Protein AF-A0A7W1H7Q1-F1 (afdb_monomer)

Solvent-accessible surface area (backbone atoms only — not comparable to full-atom values): 12003 Å² total; per-residue (Å²): 144,84,84,88,85,84,91,82,81,84,76,78,80,78,79,77,77,79,72,82,62,60,37,52,27,37,48,16,38,41,38,41,35,64,55,93,67,89,76,87,84,78,89,87,86,93,82,77,81,82,68,77,69,65,76,43,36,41,37,26,25,37,78,86,55,87,69,60,90,88,41,47,77,39,40,33,48,33,44,36,82,90,76,33,36,28,20,20,34,45,93,27,65,89,44,101,66,55,45,59,30,71,34,40,70,29,33,37,69,70,80,54,83,96,54,59,72,72,75,33,21,24,28,42,34,33,35,41,85,87,49,97,44,51,43,66,49,32,21,37,41,34,60,42,78,60,45,48,30,44,36,33,43,30,35,52,47,70,84,86,42,47,27,22,30,29,33,25,43,67,86,43,79,70,38,79,54,46,57,28,42,99,92,44,33,64,50,73,44,74,48,78,43,67,31,85,83,38,44,48,40,38,38,40,84,89,40,83

Foldseek 3Di:
DDDDDDDDDDDDPPPPPPPPQFAWAWWAKKWKAADPDDDPDDDDDDDDDPPPDDTAIAGEADPPDDDPPRHDYDQQWWDDVVVQKHKFQPVQPPPPDGHTDRQNVQKFACPDPPDDSSQRIIGTQAGPPPDPTDRRRMKMKGQADWHKIWMKIKTFDDPPQSFFYWKDKQNHTFGGGDGADPVRRMDMGIDMDTDDSRMIMMGRPPTD

Nearest PDB structures (foldseek):
  7u0w-assembly2_B  TM=4.704E-01  e=7.016E-01  Myxoma virus (strain 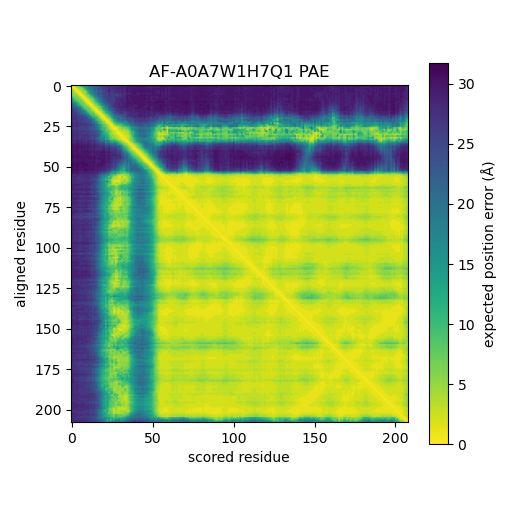Lausanne)
  6rpb-assembly4_P  TM=3.743E-01  e=1.032E+00  Homo sapiens
  6qe7-assembly1_A  TM=3.372E-01  e=2.786E+00  Acetivibrio thermocellus
  7bg1-assembly1_L  TM=1.979E-01  e=8.872E+00  Mus musculus

Mean predicted aligned error: 10.5 Å

Secondary structure (DSSP, 8-state):
------------------------EEEEEEEEEE--PPP--------------PPEEEEE--TTSPPPTTPEEE-SPBP-TTTSEEEEEGGGTTSSSPPB---GGGEEE---TTS-HHHHEEEEEE--TTSSS--S-EEEEEE--SEEEEEEEEEE-STT----EEEEETTEEEEEEE--BTTB-EEEEEEEEEE-SSEEEEE-TT--

Structure (mmCIF, N/CA/C/O backbone):
data_AF-A0A7W1H7Q1-F1
#
_entry.id   AF-A0A7W1H7Q1-F1
#
loop_
_atom_site.group_PDB
_atom_site.id
_atom_site.type_symbol
_atom_site.label_atom_id
_atom_site.label_alt_id
_atom_site.label_comp_id
_atom_site.label_asym_id
_atom_site.label_entity_id
_atom_site.label_seq_id
_atom_site.pdbx_PDB_ins_code
_atom_site.Cartn_x
_atom_site.Cartn_y
_atom_site.Cartn_z
_atom_site.occupancy
_atom_site.B_iso_or_equiv
_atom_site.auth_seq_id
_atom_site.auth_comp_id
_atom_site.auth_asym_id
_atom_site.auth_atom_id
_atom_site.pdbx_PDB_model_num
ATOM 1 N N . MET A 1 1 ? 65.229 30.524 15.675 1.00 44.38 1 MET A N 1
ATOM 2 C CA . MET A 1 1 ? 65.310 29.083 15.360 1.00 44.38 1 MET A CA 1
ATOM 3 C C . MET A 1 1 ? 64.117 28.396 16.017 1.00 44.38 1 MET A C 1
ATOM 5 O O . MET A 1 1 ? 64.209 28.110 17.194 1.00 44.38 1 MET A O 1
ATOM 9 N N . SER A 1 2 ? 62.977 28.258 15.321 1.00 35.25 2 SER A N 1
ATOM 10 C CA . SER A 1 2 ? 61.952 27.222 15.580 1.00 35.25 2 SER A CA 1
ATOM 11 C C . SER A 1 2 ? 60.794 27.321 14.567 1.00 35.25 2 SER A C 1
ATOM 13 O O . SER A 1 2 ? 60.076 28.313 14.525 1.00 35.25 2 SER A O 1
ATOM 15 N N . LEU A 1 3 ? 60.738 26.294 13.715 1.00 32.38 3 LEU A N 1
ATOM 16 C CA . LEU A 1 3 ? 59.613 25.581 13.089 1.00 32.38 3 LEU A CA 1
ATOM 17 C C . LEU A 1 3 ? 58.392 26.324 12.497 1.00 32.38 3 LEU A C 1
ATOM 19 O O . LEU A 1 3 ? 57.515 26.838 13.183 1.00 32.38 3 LEU A O 1
ATOM 23 N N . LYS A 1 4 ? 58.299 26.192 11.164 1.00 33.62 4 LYS A N 1
ATOM 24 C CA . LYS A 1 4 ? 57.078 26.186 10.340 1.00 33.62 4 LYS A CA 1
ATOM 25 C C . LYS A 1 4 ? 56.226 24.947 10.668 1.00 33.62 4 LYS A C 1
ATOM 27 O O . LYS A 1 4 ? 56.812 23.897 10.917 1.00 33.62 4 LYS A O 1
ATOM 32 N N . ASN A 1 5 ? 54.893 25.028 10.535 1.00 32.38 5 ASN A N 1
ATOM 33 C CA . ASN A 1 5 ? 54.149 24.252 9.522 1.00 32.38 5 ASN A CA 1
ATOM 34 C C . ASN A 1 5 ? 52.621 24.516 9.497 1.00 32.38 5 ASN A C 1
ATOM 36 O O . ASN A 1 5 ? 51.907 24.261 10.456 1.00 32.38 5 ASN A O 1
ATOM 40 N N . TYR A 1 6 ? 52.194 25.021 8.331 1.00 31.77 6 TYR A N 1
ATOM 41 C CA . TYR A 1 6 ? 50.986 24.781 7.523 1.00 31.77 6 TYR A CA 1
ATOM 42 C C . TYR A 1 6 ? 49.594 24.593 8.156 1.00 31.77 6 TYR A C 1
ATOM 44 O O . TYR A 1 6 ? 49.177 23.491 8.499 1.00 31.77 6 TYR A O 1
ATOM 52 N N . PHE A 1 7 ? 48.800 25.665 8.057 1.00 34.88 7 PHE A N 1
ATOM 53 C CA . PHE A 1 7 ? 47.368 25.595 7.762 1.00 34.88 7 PHE A CA 1
ATOM 54 C C . PHE A 1 7 ? 47.166 25.403 6.252 1.00 34.88 7 PHE A C 1
ATOM 56 O O . PHE A 1 7 ? 47.644 26.228 5.477 1.00 34.88 7 PHE A O 1
ATOM 63 N N . ALA A 1 8 ? 46.439 24.360 5.849 1.00 33.97 8 ALA A N 1
ATOM 64 C CA . ALA A 1 8 ? 45.549 24.348 4.681 1.00 33.97 8 ALA A CA 1
ATOM 65 C C . ALA A 1 8 ? 44.852 22.981 4.588 1.00 33.97 8 ALA A C 1
ATOM 67 O O . ALA A 1 8 ? 45.474 21.971 4.270 1.00 33.97 8 ALA A O 1
ATOM 68 N N . THR A 1 9 ? 43.542 22.935 4.815 1.00 28.97 9 THR A N 1
ATOM 69 C CA . THR A 1 9 ? 42.712 21.835 4.312 1.00 28.97 9 THR A CA 1
ATOM 70 C C . THR A 1 9 ? 41.577 22.448 3.518 1.00 28.97 9 THR A C 1
ATOM 72 O O . THR A 1 9 ? 40.547 22.850 4.054 1.00 28.97 9 THR A O 1
ATOM 75 N N . THR A 1 10 ? 41.807 22.558 2.215 1.00 31.53 10 THR A N 1
ATOM 76 C CA . THR A 1 10 ? 40.810 22.897 1.207 1.00 31.53 10 THR A CA 1
ATOM 77 C C . THR A 1 10 ? 39.757 21.789 1.198 1.00 31.53 10 THR A C 1
ATOM 79 O O . THR A 1 10 ? 40.002 20.702 0.676 1.00 31.53 10 THR A O 1
ATOM 82 N N . ARG A 1 11 ? 38.579 22.016 1.791 1.00 35.56 11 ARG A N 1
ATOM 83 C CA . ARG A 1 11 ? 37.427 21.147 1.525 1.00 35.56 11 ARG A CA 1
ATOM 84 C C . ARG A 1 11 ? 36.858 21.537 0.167 1.00 35.56 11 ARG A C 1
ATOM 86 O O . ARG A 1 11 ? 36.223 22.575 0.018 1.00 35.56 11 ARG A O 1
ATOM 93 N N . SER A 1 12 ? 37.161 20.698 -0.820 1.00 33.75 12 SER A N 1
ATOM 94 C CA . SER A 1 12 ? 36.522 20.681 -2.131 1.00 33.75 12 SER A CA 1
ATOM 95 C C . SER A 1 12 ? 35.001 20.676 -1.951 1.00 33.75 12 SER A C 1
ATOM 97 O O . SER A 1 12 ? 34.446 19.753 -1.354 1.00 33.75 12 SER A O 1
ATOM 99 N N . SER A 1 13 ? 34.336 21.730 -2.424 1.00 40.81 13 SER A N 1
ATOM 100 C CA . SER A 1 13 ? 32.882 21.752 -2.562 1.00 40.81 13 SER A CA 1
ATOM 101 C C . SER A 1 13 ? 32.524 20.852 -3.740 1.00 40.81 13 SER A C 1
ATOM 103 O O . SER A 1 13 ? 32.565 21.265 -4.900 1.00 40.81 13 SER A O 1
ATOM 105 N N . ALA A 1 14 ? 32.224 19.588 -3.446 1.00 33.78 14 ALA A N 1
ATOM 106 C CA . ALA A 1 14 ? 31.557 18.721 -4.398 1.00 33.78 14 ALA A CA 1
ATOM 107 C C . ALA A 1 14 ? 30.118 19.230 -4.551 1.00 33.78 14 ALA A C 1
ATOM 109 O O . ALA A 1 14 ? 29.241 18.955 -3.733 1.00 33.78 14 ALA A O 1
ATOM 110 N N . ARG A 1 15 ? 29.894 20.020 -5.602 1.00 34.41 15 ARG A N 1
ATOM 111 C CA . ARG A 1 15 ? 28.567 20.369 -6.103 1.00 34.41 15 ARG A CA 1
ATOM 112 C C . ARG A 1 15 ? 27.886 19.071 -6.542 1.00 34.41 15 ARG A C 1
ATOM 114 O O . ARG A 1 15 ? 28.121 18.602 -7.651 1.00 34.41 15 ARG A O 1
ATOM 121 N N . LEU A 1 16 ? 27.083 18.476 -5.661 1.00 35.16 16 LEU A N 1
ATOM 122 C CA . LEU A 1 16 ? 26.168 17.399 -6.026 1.00 35.16 16 LEU A CA 1
ATOM 123 C C . LEU A 1 16 ? 25.186 17.975 -7.048 1.00 35.16 16 LEU A C 1
ATOM 125 O O . LEU A 1 16 ? 24.336 18.804 -6.725 1.00 35.16 16 LEU A O 1
ATOM 129 N N . THR A 1 17 ? 25.356 17.593 -8.309 1.00 33.88 17 THR A N 1
ATOM 130 C CA . THR A 1 17 ? 24.343 17.778 -9.341 1.00 33.88 17 THR A CA 1
ATOM 131 C C . THR A 1 17 ? 23.106 17.025 -8.881 1.00 33.88 17 THR A C 1
ATOM 133 O O . THR A 1 17 ? 23.130 15.798 -8.804 1.00 33.88 17 THR A O 1
ATOM 136 N N . SER A 1 18 ? 22.054 17.754 -8.520 1.00 42.56 18 SER A N 1
ATOM 137 C CA . SER A 1 18 ? 20.752 17.185 -8.203 1.00 42.56 18 SER A CA 1
ATOM 138 C C . SER A 1 18 ? 20.209 16.494 -9.454 1.00 42.56 18 SER A C 1
ATOM 140 O O . SER A 1 18 ? 19.594 17.135 -10.307 1.00 42.56 18 SER A O 1
ATOM 142 N N . GLY A 1 19 ? 20.472 15.195 -9.594 1.00 34.50 19 GLY A N 1
ATOM 143 C CA . GLY A 1 19 ? 19.589 14.342 -10.373 1.00 34.50 19 GLY A CA 1
ATOM 144 C C . GLY A 1 19 ? 18.216 14.464 -9.728 1.00 34.50 19 GLY A C 1
ATOM 145 O O . GLY A 1 19 ? 18.072 14.228 -8.531 1.00 34.50 19 GLY A O 1
ATOM 146 N N . SER A 1 20 ? 17.241 14.962 -10.475 1.00 39.75 20 SER A N 1
ATOM 147 C CA . SER A 1 20 ? 15.856 15.027 -10.031 1.00 39.75 20 SER A CA 1
ATOM 148 C C . SER A 1 20 ? 15.351 13.597 -9.848 1.00 39.75 20 SER A C 1
ATOM 150 O O . SER A 1 20 ? 15.046 12.928 -10.831 1.00 39.75 20 SER A O 1
ATOM 152 N N . PHE A 1 21 ? 15.323 13.118 -8.607 1.00 42.28 21 PHE A N 1
ATOM 153 C CA . PHE A 1 21 ? 14.589 11.913 -8.239 1.00 42.28 21 PHE A CA 1
ATOM 154 C C . PHE A 1 21 ? 13.099 12.198 -8.475 1.00 42.28 21 PHE A C 1
ATOM 156 O O . PHE A 1 21 ? 12.558 13.155 -7.914 1.00 42.28 21 PHE A O 1
ATOM 163 N N . GLU A 1 22 ? 12.450 11.448 -9.369 1.00 48.44 22 GLU A N 1
ATOM 164 C CA . GLU A 1 22 ? 10.998 11.521 -9.520 1.00 48.44 22 GLU A CA 1
ATOM 165 C C . GLU A 1 22 ? 10.350 10.652 -8.434 1.00 48.44 22 GLU A C 1
ATOM 167 O O . GLU A 1 22 ? 10.404 9.428 -8.470 1.00 48.44 22 GLU A O 1
ATOM 172 N N . LEU A 1 23 ? 9.739 11.332 -7.467 1.00 53.19 23 LEU A N 1
ATOM 173 C CA . LEU A 1 23 ? 9.143 10.822 -6.226 1.00 53.19 23 LEU A CA 1
ATOM 174 C C . LEU A 1 23 ? 8.060 9.762 -6.494 1.00 53.19 23 LEU A C 1
ATOM 176 O O . LEU A 1 23 ? 6.936 10.121 -6.843 1.00 53.19 23 LEU A O 1
ATOM 180 N N . ARG A 1 24 ? 8.342 8.459 -6.407 1.00 58.06 24 ARG A N 1
ATOM 181 C CA . ARG A 1 24 ? 7.350 7.420 -6.757 1.00 58.06 24 ARG A CA 1
ATOM 182 C C . ARG A 1 24 ? 7.405 6.230 -5.804 1.00 58.06 24 ARG A C 1
ATOM 184 O O . ARG A 1 24 ? 7.810 5.130 -6.169 1.00 58.06 24 ARG A O 1
ATOM 191 N N . GLU A 1 25 ? 6.871 6.404 -4.603 1.00 69.88 25 GLU A N 1
ATOM 192 C CA . GLU A 1 25 ? 6.851 5.341 -3.596 1.00 69.88 25 GLU A CA 1
ATOM 193 C C . GLU A 1 25 ? 5.725 4.355 -3.785 1.00 69.88 25 GLU A C 1
ATOM 195 O O . GLU A 1 25 ? 4.631 4.780 -4.127 1.00 69.88 25 GLU A O 1
ATOM 200 N N . GLY A 1 26 ? 5.955 3.056 -3.564 1.00 61.44 26 GLY A N 1
ATOM 201 C CA . GLY A 1 26 ? 4.909 2.047 -3.703 1.00 61.44 26 GLY A CA 1
ATOM 202 C C . GLY A 1 26 ? 5.132 0.762 -2.912 1.00 61.44 26 GLY A C 1
ATOM 203 O O . GLY A 1 26 ? 6.253 0.281 -2.758 1.00 61.44 26 GLY A O 1
ATOM 204 N N . VAL A 1 27 ? 4.022 0.182 -2.459 1.00 65.50 27 VAL A N 1
ATOM 205 C CA . VAL A 1 27 ? 3.966 -1.111 -1.768 1.00 65.50 27 VAL A CA 1
ATOM 206 C C . VAL A 1 27 ? 3.452 -2.188 -2.727 1.00 65.50 27 VAL A C 1
ATOM 208 O O . VAL A 1 27 ? 2.597 -1.940 -3.584 1.00 65.50 27 VAL A O 1
ATOM 211 N N . ARG A 1 28 ? 4.014 -3.397 -2.625 1.00 92.50 28 ARG A N 1
ATOM 212 C CA . ARG A 1 28 ? 3.720 -4.530 -3.525 1.00 92.50 28 ARG A CA 1
ATOM 213 C C . ARG A 1 28 ? 2.837 -5.580 -2.893 1.00 92.50 28 ARG A C 1
ATOM 215 O O . ARG A 1 28 ? 1.872 -6.043 -3.498 1.00 92.50 28 ARG A O 1
ATOM 222 N N . ARG A 1 29 ? 3.162 -5.939 -1.653 1.00 77.75 29 ARG A N 1
ATOM 223 C CA . ARG A 1 29 ? 2.424 -6.941 -0.891 1.00 77.75 29 ARG A CA 1
ATOM 224 C C . ARG A 1 29 ? 2.581 -6.754 0.605 1.00 77.75 29 ARG A C 1
ATOM 226 O O . ARG A 1 29 ? 3.625 -6.290 1.065 1.00 77.75 29 ARG A O 1
ATOM 233 N N . ILE A 1 30 ? 1.571 -7.231 1.321 1.00 70.75 30 ILE A N 1
ATOM 234 C CA . ILE A 1 30 ? 1.580 -7.433 2.768 1.00 70.75 30 ILE A CA 1
ATOM 235 C C . ILE A 1 30 ? 1.211 -8.892 3.027 1.00 70.75 30 ILE A C 1
ATOM 237 O O . ILE A 1 30 ? 0.248 -9.407 2.460 1.00 70.75 30 ILE A O 1
ATOM 241 N N . ARG A 1 31 ? 1.979 -9.574 3.872 1.00 83.75 31 ARG A N 1
ATOM 242 C CA . ARG A 1 31 ? 1.563 -10.818 4.525 1.00 83.75 31 ARG A CA 1
ATOM 243 C C . ARG A 1 31 ? 1.423 -10.530 6.008 1.00 83.75 31 ARG A C 1
ATOM 245 O O . ARG A 1 31 ? 2.325 -9.938 6.584 1.00 83.75 31 ARG A O 1
ATOM 252 N N . MET A 1 32 ? 0.341 -10.987 6.612 1.00 75.75 32 MET A N 1
ATOM 253 C CA . MET A 1 32 ? 0.069 -10.807 8.030 1.00 75.75 32 MET A CA 1
ATOM 254 C C . MET A 1 32 ? -0.272 -12.153 8.650 1.00 75.75 32 MET A C 1
ATOM 256 O O . MET A 1 32 ? -1.152 -12.862 8.159 1.00 75.75 32 MET A O 1
ATOM 260 N N . ILE A 1 33 ? 0.449 -12.497 9.711 1.00 71.81 33 ILE A N 1
ATOM 261 C CA . ILE A 1 33 ? 0.262 -13.728 10.466 1.00 71.81 33 ILE A CA 1
ATOM 262 C C . ILE A 1 33 ? -0.027 -13.347 11.920 1.00 71.81 33 ILE A C 1
ATOM 264 O O . ILE A 1 33 ? 0.828 -12.746 12.573 1.00 71.81 33 ILE A O 1
ATOM 268 N N . PRO A 1 34 ? -1.204 -13.683 12.443 1.00 60.22 34 PRO A N 1
ATOM 269 C CA . PRO A 1 34 ? -1.546 -13.482 13.845 1.00 60.22 34 PRO A CA 1
ATOM 270 C C . PRO A 1 34 ? -0.670 -14.375 14.723 1.00 60.22 34 PRO A C 1
ATOM 272 O O . PRO A 1 34 ? -0.491 -15.560 14.432 1.00 60.22 34 PRO A O 1
ATOM 275 N N . ARG A 1 35 ? -0.130 -13.837 15.820 1.00 71.50 35 ARG A N 1
ATOM 276 C CA . ARG A 1 35 ? 0.552 -14.663 16.820 1.00 71.50 35 ARG A CA 1
ATOM 277 C C . ARG A 1 35 ? -0.413 -15.095 17.909 1.00 71.50 35 ARG A C 1
ATOM 279 O O . ARG A 1 35 ? -1.084 -14.272 18.524 1.00 71.50 35 ARG A O 1
ATOM 286 N N . LEU A 1 36 ? -0.431 -16.396 18.199 1.00 48.47 36 LEU A N 1
ATOM 287 C CA . LEU A 1 36 ? -1.054 -16.904 19.417 1.00 48.47 36 LEU A CA 1
ATOM 288 C C . LEU A 1 36 ? -0.167 -16.537 20.617 1.00 48.47 36 LEU A C 1
ATOM 290 O O . LEU A 1 36 ? 0.744 -17.277 20.976 1.00 48.47 36 LEU A O 1
ATOM 294 N N . GLY A 1 37 ? -0.421 -15.377 21.221 1.00 44.78 37 GLY A N 1
ATOM 295 C CA . GLY A 1 37 ? 0.087 -15.015 22.544 1.00 44.78 37 GLY A CA 1
ATOM 296 C C . GLY A 1 37 ? -0.957 -15.339 23.614 1.00 44.78 37 GLY A C 1
ATOM 297 O O . GLY A 1 37 ? -2.118 -14.965 23.472 1.00 44.78 37 GLY A O 1
ATOM 298 N N . PHE A 1 38 ? -0.566 -16.055 24.672 1.00 40.62 38 PHE A N 1
ATOM 299 C CA . PHE A 1 38 ? -1.430 -16.330 25.826 1.00 40.62 38 PHE A CA 1
ATOM 300 C C . PHE A 1 38 ? -1.902 -15.015 26.466 1.00 40.62 38 PHE A C 1
ATOM 302 O O . PHE A 1 38 ? -1.092 -14.236 26.962 1.00 40.62 38 PHE A O 1
ATOM 309 N N . ILE A 1 39 ? -3.215 -14.788 26.491 1.00 42.69 39 ILE A N 1
ATOM 310 C CA . ILE A 1 39 ? -3.833 -13.691 27.241 1.00 42.69 39 ILE A CA 1
ATOM 311 C C . ILE A 1 39 ? -3.880 -14.103 28.720 1.00 42.69 39 ILE A C 1
ATOM 313 O O . ILE A 1 39 ? -4.491 -15.119 29.059 1.00 42.69 39 ILE A O 1
ATOM 317 N N . VAL A 1 40 ? -3.272 -13.315 29.615 1.00 36.44 40 VAL A N 1
ATOM 318 C CA . VAL A 1 40 ? -3.616 -13.360 31.046 1.00 36.44 40 VAL A CA 1
ATOM 319 C C . VAL A 1 40 ? -5.028 -12.793 31.168 1.00 36.44 40 VAL A C 1
ATOM 321 O O . VAL A 1 40 ? -5.247 -11.593 31.022 1.00 36.44 40 VAL A O 1
ATOM 324 N N . ALA A 1 41 ? -6.000 -13.683 31.344 1.00 38.50 41 ALA A N 1
ATOM 325 C CA . ALA A 1 41 ? -7.410 -13.341 31.434 1.00 38.50 41 ALA A CA 1
ATOM 326 C C . ALA A 1 41 ? -7.727 -12.565 32.724 1.00 38.50 41 ALA A C 1
ATOM 328 O O . ALA A 1 41 ? -7.445 -13.037 33.825 1.00 38.50 41 ALA A O 1
ATOM 329 N N . ALA A 1 42 ? -8.423 -11.436 32.585 1.00 40.34 42 ALA A N 1
ATOM 330 C CA . ALA A 1 42 ? -9.356 -10.935 33.588 1.00 40.34 42 ALA A CA 1
ATOM 331 C C . ALA A 1 42 ? -10.713 -10.673 32.894 1.00 40.34 42 ALA A C 1
ATOM 333 O O . ALA A 1 42 ? -10.790 -9.937 31.917 1.00 40.34 42 ALA A O 1
ATOM 334 N N . PHE A 1 43 ? -11.734 -11.392 33.372 1.00 47.88 43 PHE A N 1
ATOM 335 C CA . PHE A 1 43 ? -13.143 -11.541 32.947 1.00 47.88 43 PHE A CA 1
ATOM 336 C C . PHE A 1 43 ? -13.873 -10.212 32.587 1.00 47.88 43 PHE A C 1
ATOM 338 O O . PHE A 1 43 ? -13.537 -9.187 33.161 1.00 47.88 43 PHE A O 1
ATOM 345 N N . ALA A 1 44 ? -14.913 -10.093 31.737 1.00 41.62 44 ALA A N 1
ATOM 346 C CA . ALA A 1 44 ? -15.922 -11.018 31.204 1.00 41.62 44 ALA A CA 1
ATOM 347 C C . ALA A 1 44 ? -16.636 -10.467 29.932 1.00 41.62 44 ALA A C 1
ATOM 349 O O . ALA A 1 44 ? -16.899 -9.271 29.832 1.00 41.62 44 ALA A O 1
ATOM 350 N N . SER A 1 45 ? -17.076 -11.382 29.055 1.00 45.75 45 SER A N 1
ATOM 351 C CA . SER A 1 45 ? -18.408 -11.480 28.401 1.00 45.75 45 SER A CA 1
ATOM 352 C C . SER A 1 45 ? -18.385 -11.845 26.903 1.00 45.75 45 SER A C 1
ATOM 354 O O . SER A 1 45 ? -17.594 -11.351 26.108 1.00 45.75 45 SER A O 1
ATOM 356 N N . LEU A 1 46 ? -19.258 -12.808 26.590 1.00 54.19 46 LEU A N 1
ATOM 357 C CA . LEU A 1 46 ? -19.475 -13.552 25.346 1.00 54.19 46 LEU A CA 1
ATOM 358 C C . LEU A 1 46 ? -19.957 -12.668 24.182 1.00 54.19 46 LEU A C 1
ATOM 360 O O . LEU A 1 46 ? -21.053 -12.134 24.286 1.00 54.19 46 LEU A O 1
ATOM 364 N N . VAL A 1 47 ? -19.235 -12.656 23.054 1.00 42.94 47 VAL A N 1
ATOM 365 C CA . VAL A 1 47 ? -19.714 -12.999 21.690 1.00 42.94 47 VAL A CA 1
ATOM 366 C C . VAL A 1 47 ? -18.577 -12.827 20.677 1.00 42.94 47 VAL A C 1
ATOM 368 O O . VAL A 1 47 ? -17.879 -11.821 20.684 1.00 42.94 47 VAL A O 1
ATOM 371 N N . GLY A 1 48 ? -18.448 -13.792 19.763 1.00 39.44 48 GLY A N 1
ATOM 372 C CA . GLY A 1 48 ? -17.570 -13.708 18.595 1.00 39.44 48 GLY A CA 1
ATOM 373 C C . GLY A 1 48 ? -16.403 -14.675 18.679 1.00 39.44 48 GLY A C 1
ATOM 374 O O . GLY A 1 48 ? -15.359 -14.361 19.237 1.00 39.44 48 GLY A O 1
ATOM 375 N N . SER A 1 49 ? -16.602 -15.869 18.123 1.00 42.00 49 SER A N 1
ATOM 376 C CA . SER A 1 49 ? -15.566 -16.864 17.880 1.00 42.00 49 SER A CA 1
ATOM 377 C C . SER A 1 49 ? -14.273 -16.200 17.410 1.00 42.00 49 SER A C 1
ATOM 379 O O . SER A 1 49 ? -14.263 -15.539 16.373 1.00 42.00 49 SER A O 1
ATOM 381 N N . ALA A 1 50 ? -13.173 -16.426 18.127 1.00 45.94 50 ALA A N 1
ATOM 382 C CA . ALA A 1 50 ? -11.849 -16.312 17.542 1.00 45.94 50 ALA A CA 1
ATOM 383 C C . ALA A 1 50 ? -11.749 -17.401 16.462 1.00 45.94 50 ALA A C 1
ATOM 385 O O . ALA A 1 50 ? -11.276 -18.509 16.709 1.00 45.94 50 ALA A O 1
ATOM 386 N N . THR A 1 51 ? -12.294 -17.131 15.273 1.00 41.75 51 THR A N 1
ATOM 387 C CA . THR A 1 51 ? -11.953 -17.875 14.064 1.00 41.75 51 THR A CA 1
ATOM 388 C C . THR A 1 51 ? -10.444 -17.796 13.954 1.00 41.75 51 THR A C 1
ATOM 390 O O . THR A 1 51 ? -9.908 -16.700 13.800 1.00 41.75 51 THR A O 1
ATOM 393 N N . GLY A 1 52 ? -9.785 -18.948 14.132 1.00 43.84 52 GLY A N 1
ATOM 394 C CA . GLY A 1 52 ? -8.337 -19.099 14.075 1.00 43.84 52 GLY A CA 1
ATOM 395 C C . GLY A 1 52 ? -7.788 -18.250 12.945 1.00 43.84 52 GLY A C 1
ATOM 396 O O . GLY A 1 52 ? -8.215 -18.376 11.797 1.00 43.84 52 GLY A O 1
ATOM 397 N N . ALA A 1 53 ? -6.961 -17.287 13.318 1.00 52.31 53 ALA A N 1
ATOM 398 C CA . ALA A 1 53 ? -6.696 -16.172 12.450 1.00 52.31 53 ALA A CA 1
ATOM 399 C C . ALA A 1 53 ? -5.813 -16.673 11.283 1.00 52.31 53 ALA A C 1
ATOM 401 O O . ALA A 1 53 ? -4.714 -17.196 11.465 1.00 52.31 53 ALA A O 1
ATOM 402 N N . LEU A 1 54 ? -6.407 -16.656 10.088 1.00 60.34 54 LEU A N 1
ATOM 403 C CA . LEU A 1 54 ? -5.817 -17.137 8.843 1.00 60.34 54 LEU A CA 1
ATOM 404 C C . LEU A 1 54 ? -4.695 -16.190 8.413 1.00 60.34 54 LEU A C 1
ATOM 406 O O . LEU A 1 54 ? -4.867 -14.969 8.453 1.00 60.34 54 LEU A O 1
ATOM 410 N N . ASP A 1 55 ? -3.579 -16.753 7.943 1.00 86.00 55 ASP A N 1
ATOM 411 C CA . ASP A 1 55 ? -2.562 -15.994 7.217 1.00 86.00 55 ASP A CA 1
ATOM 412 C C . ASP A 1 55 ? -3.241 -15.187 6.102 1.00 86.00 55 ASP A C 1
ATOM 414 O O . ASP A 1 55 ? -3.854 -15.754 5.192 1.00 86.00 55 ASP A O 1
ATOM 418 N N . THR A 1 56 ? -3.118 -13.864 6.161 1.00 92.56 56 THR A N 1
ATOM 419 C CA . THR A 1 56 ? -3.694 -12.973 5.154 1.00 92.56 56 THR A CA 1
ATOM 420 C C . THR A 1 56 ? -2.600 -12.464 4.231 1.00 92.56 56 THR A C 1
ATOM 422 O O . THR A 1 56 ? -1.550 -12.001 4.681 1.00 92.56 56 THR A O 1
ATOM 425 N N . TYR A 1 57 ? -2.847 -12.550 2.926 1.00 94.69 57 TYR A N 1
ATOM 426 C CA . TYR A 1 57 ? -1.919 -12.139 1.880 1.00 94.69 57 TYR A CA 1
ATOM 427 C C . TYR A 1 57 ? -2.600 -11.110 0.982 1.00 94.69 57 TYR A C 1
ATOM 429 O O . TYR A 1 57 ? -3.576 -11.434 0.314 1.00 94.69 57 TYR A O 1
ATOM 437 N N . ILE A 1 58 ? -2.082 -9.886 0.937 1.00 97.38 58 ILE A N 1
ATOM 438 C CA . ILE A 1 58 ? -2.582 -8.802 0.084 1.00 97.38 58 ILE A CA 1
ATOM 439 C C . ILE A 1 58 ? -1.607 -8.588 -1.071 1.00 97.38 58 ILE A C 1
ATOM 441 O O . ILE A 1 58 ? -0.400 -8.467 -0.844 1.00 97.38 58 ILE A O 1
ATOM 445 N N . ASN A 1 59 ? -2.113 -8.556 -2.306 1.00 97.69 59 ASN A N 1
ATOM 446 C CA . ASN A 1 59 ? -1.342 -8.174 -3.488 1.00 97.69 59 ASN A CA 1
ATOM 447 C C . ASN A 1 59 ? -1.867 -6.847 -4.041 1.00 97.69 59 ASN A C 1
ATOM 449 O O . ASN A 1 59 ? -3.034 -6.754 -4.430 1.00 97.69 59 ASN A O 1
ATOM 453 N N . PHE A 1 60 ? -0.993 -5.845 -4.106 1.00 98.19 60 PHE A N 1
ATOM 454 C CA . PHE A 1 60 ? -1.305 -4.529 -4.652 1.00 98.19 60 PHE A CA 1
ATOM 455 C C . PHE A 1 60 ? -1.096 -4.539 -6.165 1.00 98.19 60 PHE A C 1
ATOM 457 O O . PHE A 1 60 ? 0.007 -4.799 -6.659 1.00 98.19 60 PHE A O 1
ATOM 464 N N . GLN A 1 61 ? -2.169 -4.308 -6.922 1.00 97.19 61 GLN A N 1
ATOM 465 C CA . GLN A 1 61 ? -2.158 -4.507 -8.371 1.00 97.19 61 GLN A CA 1
ATOM 466 C C . GLN A 1 61 ? -3.238 -3.714 -9.111 1.00 97.19 61 GLN A C 1
ATOM 468 O O . GLN A 1 61 ? -4.244 -3.336 -8.521 1.00 97.19 61 GLN A O 1
ATOM 473 N N . PRO A 1 62 ? -3.113 -3.523 -10.438 1.00 97.25 62 PRO A N 1
ATOM 474 C CA . PRO A 1 62 ? -4.230 -3.044 -11.243 1.00 97.25 62 PRO A CA 1
ATOM 475 C C . PRO A 1 62 ? -5.432 -3.990 -11.150 1.00 97.25 62 PRO A C 1
ATOM 477 O O . PRO A 1 62 ? -5.276 -5.214 -11.124 1.00 97.25 62 PRO A O 1
ATOM 480 N N . GLY A 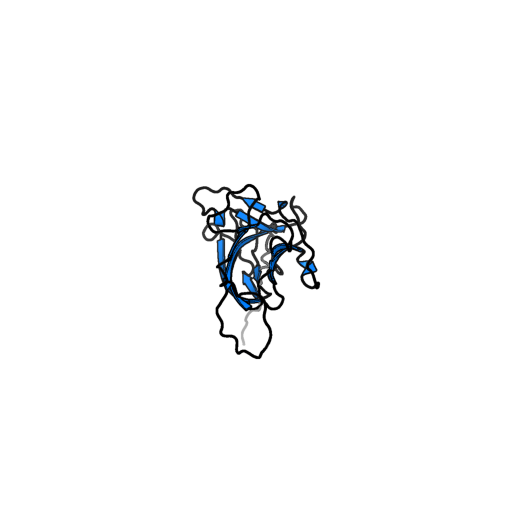1 63 ? -6.647 -3.434 -11.176 1.00 94.94 63 GLY A N 1
ATOM 481 C CA . GLY A 1 63 ? -7.887 -4.211 -11.054 1.00 94.94 63 GLY A CA 1
ATOM 482 C C . GLY A 1 63 ? -8.063 -5.309 -12.113 1.00 94.94 63 GLY A C 1
ATOM 483 O O . GLY A 1 63 ? -8.740 -6.304 -11.836 1.00 94.94 63 GLY A O 1
ATOM 484 N N . THR A 1 64 ? -7.424 -5.139 -13.276 1.00 93.56 64 THR A N 1
ATOM 485 C CA . THR A 1 64 ? -7.428 -6.044 -14.437 1.00 93.56 64 THR A CA 1
ATOM 486 C C . THR A 1 64 ? -6.301 -7.078 -14.435 1.00 93.56 64 THR A C 1
ATOM 488 O O . THR A 1 64 ? -6.321 -7.988 -15.259 1.00 93.56 64 THR A O 1
ATOM 491 N N . ALA A 1 65 ? -5.309 -6.957 -13.548 1.00 93.94 65 ALA A N 1
ATOM 492 C CA . ALA A 1 65 ? -4.219 -7.923 -13.471 1.00 93.94 65 ALA A CA 1
ATOM 493 C C . ALA A 1 65 ? -4.704 -9.248 -12.857 1.00 93.94 65 ALA A C 1
ATOM 495 O O . ALA A 1 65 ? -5.576 -9.262 -11.984 1.00 93.94 65 ALA A O 1
ATOM 496 N N . THR A 1 66 ? -4.112 -10.363 -13.285 1.00 92.69 66 THR A N 1
ATOM 497 C CA . THR A 1 66 ? -4.350 -11.677 -12.674 1.00 92.69 66 THR A CA 1
ATOM 498 C C . THR A 1 66 ? -3.921 -11.655 -11.211 1.00 92.69 66 THR A C 1
ATOM 500 O O . THR A 1 66 ? -2.842 -11.165 -10.886 1.00 92.69 66 THR A O 1
ATOM 503 N N . VAL A 1 67 ? -4.767 -12.175 -10.323 1.00 94.69 67 VAL A N 1
ATOM 504 C CA . VAL A 1 67 ? -4.471 -12.246 -8.887 1.00 94.69 67 VAL A CA 1
ATOM 505 C C . VAL A 1 67 ? -3.561 -13.448 -8.619 1.00 94.69 67 VAL A C 1
ATOM 507 O O . VAL A 1 67 ? -3.909 -14.556 -9.035 1.00 94.69 67 VAL A O 1
ATOM 510 N N . PRO A 1 68 ? -2.410 -13.274 -7.944 1.00 93.44 68 PRO A N 1
ATOM 511 C CA . PRO A 1 68 ? -1.587 -14.401 -7.521 1.00 93.44 68 PRO A CA 1
ATOM 512 C C . PRO A 1 68 ? -2.369 -15.373 -6.628 1.00 93.44 68 PRO A C 1
ATOM 514 O O . PRO A 1 68 ? -3.153 -14.958 -5.775 1.00 93.44 68 PRO A O 1
ATOM 517 N N . ALA A 1 69 ? -2.148 -16.678 -6.804 1.00 91.81 69 ALA A N 1
ATOM 518 C CA . ALA A 1 69 ? -2.849 -17.699 -6.029 1.00 91.81 69 ALA A CA 1
ATOM 519 C C . ALA A 1 69 ? -2.629 -17.510 -4.516 1.00 91.81 69 ALA A C 1
ATOM 521 O O . ALA A 1 69 ? -1.498 -17.323 -4.069 1.00 91.81 69 ALA A O 1
ATOM 522 N N . GLY A 1 70 ? -3.716 -17.558 -3.739 1.00 90.69 70 GLY A N 1
ATOM 523 C CA . GLY A 1 70 ? -3.694 -17.363 -2.285 1.00 90.69 70 GLY A CA 1
ATOM 524 C C . GLY A 1 70 ? -3.653 -15.902 -1.821 1.00 90.69 70 GLY A C 1
ATOM 525 O O . GLY A 1 70 ? -3.683 -15.669 -0.618 1.00 90.69 70 GLY A O 1
ATOM 526 N N . TYR A 1 71 ? -3.614 -14.928 -2.739 1.00 94.62 71 TYR A N 1
ATOM 527 C CA . TYR A 1 71 ? -3.644 -13.505 -2.405 1.00 94.62 71 TYR A CA 1
ATOM 528 C C . TYR A 1 71 ? -5.039 -12.906 -2.590 1.00 94.62 71 TYR A C 1
ATOM 530 O O . TYR A 1 71 ? -5.765 -13.212 -3.535 1.00 94.62 71 TYR A O 1
ATOM 538 N N . ILE A 1 72 ? -5.375 -11.977 -1.705 1.00 95.62 72 ILE A N 1
ATOM 539 C CA . ILE A 1 72 ? -6.468 -11.029 -1.860 1.00 95.62 72 ILE A CA 1
ATOM 540 C C . ILE A 1 72 ? -5.961 -9.882 -2.737 1.00 95.62 72 ILE A C 1
ATOM 542 O O . ILE A 1 72 ? -4.885 -9.324 -2.510 1.00 95.62 72 ILE A O 1
ATOM 546 N N . LYS A 1 73 ? -6.745 -9.525 -3.755 1.00 96.38 73 LYS A N 1
ATOM 547 C CA . LYS A 1 73 ? -6.462 -8.375 -4.617 1.00 96.38 73 LYS A CA 1
ATOM 548 C C . LYS A 1 73 ? -6.805 -7.074 -3.900 1.00 96.38 73 LYS A C 1
ATOM 550 O O . LYS A 1 73 ? -7.968 -6.864 -3.559 1.00 96.38 73 LYS A O 1
ATOM 555 N N . ASP A 1 74 ? -5.844 -6.161 -3.837 1.00 98.25 74 ASP A N 1
ATOM 556 C CA . ASP A 1 74 ? -6.102 -4.743 -3.617 1.00 98.25 74 ASP A CA 1
ATOM 557 C C . ASP A 1 74 ? -5.864 -3.969 -4.922 1.00 98.25 74 ASP A C 1
ATOM 559 O O . ASP A 1 74 ? -4.783 -4.023 -5.510 1.00 98.25 74 ASP A O 1
ATOM 563 N N . ALA A 1 75 ? -6.914 -3.291 -5.393 1.00 98.19 75 ALA A N 1
ATOM 564 C CA . ALA A 1 75 ? -6.928 -2.556 -6.656 1.00 98.19 75 ALA A CA 1
ATOM 565 C C . ALA A 1 75 ? -6.773 -1.032 -6.499 1.00 98.19 75 ALA A C 1
ATOM 567 O O . ALA A 1 75 ? -7.046 -0.297 -7.448 1.00 98.19 75 ALA A O 1
ATOM 568 N N . GLY A 1 76 ? -6.381 -0.552 -5.317 1.00 98.44 76 GLY A N 1
ATOM 569 C CA . GLY A 1 76 ? -6.218 0.875 -5.034 1.00 98.44 76 GLY A CA 1
ATOM 570 C C . GLY A 1 76 ? -7.492 1.571 -4.576 1.00 98.44 76 GLY A C 1
ATOM 571 O O . GLY A 1 76 ? -7.552 2.791 -4.572 1.00 98.44 76 GLY A O 1
ATOM 572 N N . LEU A 1 77 ? -8.540 0.826 -4.233 1.00 98.69 77 LEU A N 1
ATOM 573 C CA . LEU A 1 77 ? -9.820 1.422 -3.858 1.00 98.69 77 LEU A CA 1
ATOM 574 C C . LEU A 1 77 ? -9.767 1.937 -2.413 1.00 98.69 77 LEU A C 1
ATOM 576 O O . LEU A 1 77 ? -9.175 1.294 -1.545 1.00 98.69 77 LEU A O 1
ATOM 580 N N . GLY A 1 78 ? -10.442 3.056 -2.143 1.00 98.69 78 GLY A N 1
ATOM 581 C CA . GLY A 1 78 ? -10.472 3.638 -0.799 1.00 98.69 78 GLY A CA 1
ATOM 582 C C . GLY A 1 78 ? -11.024 2.682 0.261 1.00 98.69 78 GLY A C 1
ATOM 583 O O . GLY A 1 78 ? -11.805 1.785 -0.058 1.00 98.69 78 GLY A O 1
ATOM 584 N N . PHE A 1 79 ? -10.622 2.845 1.520 1.00 98.62 79 PHE A N 1
ATOM 585 C CA . PHE A 1 79 ? -11.062 1.985 2.616 1.00 98.62 79 PHE A CA 1
ATOM 586 C C . PHE A 1 79 ? -12.592 1.850 2.656 1.00 98.62 79 PHE A C 1
ATOM 588 O O . PHE A 1 79 ? -13.335 2.820 2.502 1.00 98.62 79 PHE A O 1
ATOM 595 N N . SER A 1 80 ? -13.068 0.621 2.863 1.00 97.62 80 SER A N 1
ATOM 596 C CA . SER A 1 80 ? -14.489 0.315 3.027 1.00 97.62 80 SER A CA 1
ATOM 597 C C . SER A 1 80 ? -14.674 -0.748 4.097 1.00 97.62 80 SER A C 1
ATOM 599 O O . SER A 1 80 ? -14.061 -1.813 4.023 1.00 97.62 80 SER A O 1
ATOM 601 N N . ALA A 1 81 ? -15.597 -0.505 5.030 1.00 94.75 81 ALA A N 1
ATOM 602 C CA . ALA A 1 81 ? -15.950 -1.463 6.075 1.00 94.75 81 ALA A CA 1
ATOM 603 C C . ALA A 1 81 ? -16.440 -2.812 5.513 1.00 94.75 81 ALA A C 1
ATOM 605 O O . ALA A 1 81 ? -16.205 -3.847 6.123 1.00 94.75 81 ALA A O 1
ATOM 606 N N . THR A 1 82 ? -17.063 -2.829 4.327 1.00 95.44 82 THR A N 1
ATOM 607 C CA . THR A 1 82 ? -17.527 -4.070 3.683 1.00 95.44 82 THR A CA 1
ATOM 608 C C . THR A 1 82 ? -16.371 -4.949 3.210 1.00 95.44 82 THR A C 1
ATOM 610 O O . THR A 1 82 ? -16.462 -6.169 3.292 1.00 95.44 82 THR A O 1
ATOM 613 N N . ARG A 1 83 ? -15.281 -4.351 2.710 1.00 95.06 83 ARG A N 1
ATOM 614 C CA . ARG A 1 83 ? -14.058 -5.100 2.371 1.00 95.06 83 ARG A CA 1
ATOM 615 C C . ARG A 1 83 ? -13.190 -5.375 3.591 1.00 95.06 83 ARG A C 1
ATOM 617 O O . ARG A 1 83 ? -12.384 -6.296 3.562 1.00 95.06 83 ARG A O 1
ATOM 624 N N . GLY A 1 84 ? -13.310 -4.536 4.613 1.00 96.38 84 GLY A N 1
ATOM 625 C CA . GLY A 1 84 ? -12.429 -4.524 5.769 1.00 96.38 84 GLY A CA 1
ATOM 626 C C . GLY A 1 84 ? -11.077 -3.872 5.495 1.00 96.38 84 GLY A C 1
ATOM 627 O O . GLY A 1 84 ? -10.359 -3.635 6.447 1.00 96.38 84 GLY A O 1
ATOM 628 N N . PHE A 1 85 ? -10.719 -3.539 4.252 1.00 98.25 85 PHE A N 1
ATOM 629 C CA . PHE A 1 85 ? -9.450 -2.888 3.920 1.00 98.25 85 PHE A CA 1
ATOM 630 C C . PHE A 1 85 ? -9.580 -1.855 2.798 1.00 98.25 85 PHE A C 1
ATOM 632 O O . PHE A 1 85 ? -10.581 -1.807 2.064 1.00 98.25 85 PHE A O 1
ATOM 639 N N . GLY A 1 86 ? -8.532 -1.050 2.650 1.00 98.56 86 GLY A N 1
ATOM 640 C CA . GLY A 1 86 ? -8.302 -0.180 1.504 1.00 98.56 86 GLY A CA 1
ATOM 641 C C . GLY A 1 86 ? -7.513 1.068 1.872 1.00 98.56 86 GLY A C 1
ATOM 642 O O . GLY A 1 86 ? -6.950 1.185 2.956 1.00 98.56 86 GLY A O 1
ATOM 643 N N . TRP A 1 87 ? -7.489 2.006 0.936 1.00 98.81 87 TRP A N 1
ATOM 644 C CA . TRP A 1 87 ? -6.616 3.172 0.990 1.00 98.81 87 TRP A CA 1
ATOM 645 C C . TRP A 1 87 ? -7.276 4.383 1.652 1.00 98.81 87 TRP A C 1
ATOM 647 O O . TRP A 1 87 ? -8.475 4.632 1.495 1.00 98.81 87 TRP A O 1
ATOM 657 N N . VAL A 1 88 ? -6.489 5.165 2.376 1.00 98.81 88 VAL A N 1
ATOM 658 C CA . VAL A 1 88 ? -6.912 6.386 3.069 1.00 98.81 88 VAL A CA 1
ATOM 659 C C . VAL A 1 88 ? -5.919 7.512 2.797 1.00 98.81 88 VAL A C 1
ATOM 661 O O . VAL A 1 88 ? -4.797 7.269 2.352 1.00 98.81 88 VAL A O 1
ATOM 664 N N . ARG A 1 89 ? -6.317 8.763 3.036 1.00 98.31 89 ARG A N 1
ATOM 665 C CA . ARG A 1 89 ? -5.386 9.897 2.985 1.00 98.31 89 ARG A CA 1
ATOM 666 C C . ARG A 1 89 ? -4.434 9.806 4.176 1.00 98.31 89 ARG A C 1
ATOM 668 O O . ARG A 1 89 ? -4.895 9.732 5.314 1.00 98.31 89 ARG A O 1
ATOM 675 N N . GLU A 1 90 ? -3.132 9.849 3.925 1.00 97.31 90 GLU A N 1
ATOM 676 C CA . GLU A 1 90 ? -2.109 9.740 4.977 1.00 97.31 90 GLU A CA 1
ATOM 677 C C . GLU A 1 90 ? -2.239 10.868 6.019 1.00 97.31 90 GLU A C 1
ATOM 679 O O . GLU A 1 90 ? -2.151 10.635 7.220 1.00 97.31 90 GLU A O 1
ATOM 684 N N . ASP A 1 91 ? -2.591 12.080 5.581 1.00 96.69 91 ASP A N 1
ATOM 685 C CA . ASP A 1 91 ? -2.811 13.241 6.458 1.00 96.69 91 ASP A CA 1
ATOM 686 C C . ASP A 1 91 ? -4.061 13.141 7.354 1.00 96.69 91 ASP A C 1
ATOM 688 O O . ASP A 1 91 ? -4.322 14.032 8.161 1.00 96.69 91 ASP A O 1
ATOM 692 N N . SER A 1 92 ? -4.845 12.072 7.210 1.00 97.44 92 SER A N 1
ATOM 693 C CA . SER A 1 92 ? -6.058 11.827 7.986 1.00 97.44 92 SER A CA 1
ATOM 694 C C . SER A 1 92 ? -5.911 10.715 9.023 1.00 97.44 92 SER A C 1
ATOM 696 O O . SER A 1 92 ? -6.874 10.460 9.742 1.00 97.44 92 SER A O 1
ATOM 698 N N . LEU A 1 93 ? -4.729 10.096 9.141 1.00 95.81 93 LEU A N 1
ATOM 699 C CA . LEU A 1 93 ? -4.465 9.011 10.098 1.00 95.81 93 LEU A CA 1
ATOM 700 C C . LEU A 1 93 ? -4.629 9.438 11.566 1.00 95.81 93 LEU A C 1
ATOM 702 O O . LEU A 1 93 ? -4.937 8.616 12.416 1.00 95.81 93 LEU A O 1
ATOM 706 N N . ALA A 1 94 ? -4.475 10.729 11.873 1.00 93.19 94 ALA A N 1
ATOM 707 C CA . ALA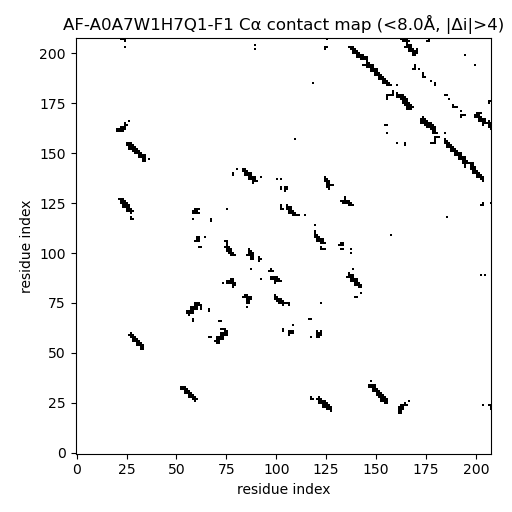 A 1 94 ? -4.707 11.256 13.220 1.00 93.19 94 ALA A CA 1
ATOM 708 C C . ALA A 1 94 ? -6.200 11.447 13.563 1.00 93.19 94 ALA A C 1
ATOM 710 O O . ALA A 1 94 ? -6.538 11.783 14.699 1.00 93.19 94 ALA A O 1
ATOM 711 N N . ASN A 1 95 ? -7.104 11.285 12.593 1.00 94.62 95 ASN A N 1
ATOM 712 C CA . ASN A 1 95 ? -8.537 11.423 12.822 1.00 94.62 95 ASN A CA 1
ATOM 713 C C . ASN A 1 95 ? -9.114 10.123 13.392 1.00 94.62 95 ASN A C 1
ATOM 715 O O . ASN A 1 95 ? -8.668 9.036 13.052 1.00 94.62 95 ASN A O 1
ATOM 719 N N . ALA A 1 96 ? -10.213 10.224 14.148 1.00 89.81 96 ALA A N 1
ATOM 720 C CA . ALA A 1 96 ? -10.952 9.048 14.631 1.00 89.81 96 ALA A CA 1
ATOM 721 C C . ALA A 1 96 ? -11.433 8.118 13.498 1.00 89.81 96 ALA A C 1
ATOM 723 O O . ALA A 1 96 ? -11.746 6.950 13.714 1.00 89.81 96 ALA A O 1
ATOM 724 N N . THR A 1 97 ? -11.553 8.644 12.281 1.00 91.75 97 THR A N 1
ATOM 725 C CA . THR A 1 97 ? -11.779 7.853 11.075 1.00 91.75 97 THR A CA 1
ATOM 726 C C . THR A 1 97 ? -10.987 8.480 9.940 1.00 91.75 97 THR A C 1
ATOM 728 O O . THR A 1 97 ? -11.261 9.616 9.538 1.00 91.75 97 THR A O 1
ATOM 731 N N . ALA A 1 98 ? -10.005 7.742 9.425 1.00 97.31 98 ALA A N 1
ATOM 732 C CA . ALA A 1 98 ? -9.235 8.162 8.269 1.00 97.31 98 ALA A CA 1
ATOM 733 C C . ALA A 1 98 ? -10.146 8.318 7.039 1.00 97.31 98 ALA A C 1
ATOM 735 O O . ALA A 1 98 ? -11.126 7.595 6.845 1.00 97.31 98 ALA A O 1
ATOM 736 N N . THR A 1 99 ? -9.847 9.312 6.207 1.00 98.56 99 THR A N 1
ATOM 737 C CA . THR A 1 99 ? -10.627 9.638 5.010 1.00 98.56 99 THR A CA 1
ATOM 738 C C . THR A 1 99 ? -10.271 8.664 3.889 1.00 98.56 99 THR A C 1
ATOM 740 O O . THR A 1 99 ? -9.115 8.668 3.462 1.00 98.56 99 THR A O 1
ATOM 743 N N . PRO A 1 100 ? -11.219 7.869 3.357 1.00 98.69 100 PRO A N 1
ATOM 744 C CA . PRO A 1 100 ? -10.946 6.971 2.239 1.00 98.69 100 PRO A CA 1
ATOM 745 C C . PRO A 1 100 ? -10.409 7.713 1.009 1.00 98.69 100 PRO A C 1
ATOM 747 O O . PRO A 1 100 ? -10.886 8.798 0.672 1.00 98.69 100 PRO A O 1
ATOM 750 N N . LEU A 1 101 ? -9.449 7.107 0.312 1.00 98.69 101 LEU A N 1
ATOM 751 C CA . LEU A 1 101 ? -8.825 7.662 -0.889 1.00 98.69 101 LEU A CA 1
ATOM 752 C C . LEU A 1 101 ? -8.743 6.596 -1.982 1.00 98.69 101 LEU A C 1
ATOM 754 O O . LEU A 1 101 ? -8.151 5.547 -1.774 1.00 98.69 101 LEU A O 1
ATOM 758 N N . ASP A 1 102 ? -9.311 6.852 -3.159 1.00 98.56 102 ASP A N 1
ATOM 759 C CA . ASP A 1 102 ? -9.121 5.971 -4.316 1.00 98.56 102 ASP A CA 1
ATOM 760 C C . ASP A 1 102 ? -7.803 6.312 -5.023 1.00 98.56 102 ASP A C 1
ATOM 762 O O . ASP A 1 102 ? -7.675 7.373 -5.630 1.00 98.56 102 ASP A O 1
ATOM 766 N N . VAL A 1 103 ? -6.839 5.398 -4.952 1.00 98.56 103 VAL A N 1
ATOM 767 C CA . VAL A 1 103 ? -5.538 5.440 -5.631 1.00 98.56 103 VAL A CA 1
ATOM 768 C C . VAL A 1 103 ? -5.430 4.381 -6.733 1.00 98.56 103 VAL A C 1
ATOM 770 O O . VAL A 1 103 ? -4.333 3.990 -7.123 1.00 98.56 103 VAL A O 1
ATOM 773 N N . SER A 1 104 ? -6.540 3.906 -7.300 1.00 98.12 104 SER A N 1
ATOM 774 C CA . SER A 1 104 ? -6.522 2.896 -8.375 1.00 98.12 104 SER A CA 1
ATOM 775 C C . SER A 1 104 ? -5.688 3.326 -9.591 1.00 98.12 104 SER A C 1
ATOM 777 O O . SER A 1 104 ? -5.018 2.505 -10.223 1.00 98.12 104 SER A O 1
ATOM 779 N N . LYS A 1 105 ? -5.627 4.636 -9.870 1.00 97.50 105 LYS A N 1
ATOM 780 C CA . LYS A 1 105 ? -4.764 5.239 -10.906 1.00 97.50 105 LYS A CA 1
ATOM 781 C C . LYS A 1 105 ? -3.261 5.142 -10.601 1.00 97.50 105 LYS A C 1
ATOM 783 O O . LYS A 1 105 ? -2.438 5.336 -11.501 1.00 97.50 105 LYS A O 1
ATOM 788 N N . ASN A 1 106 ? -2.886 4.820 -9.367 1.00 97.38 106 ASN A N 1
ATOM 789 C CA . ASN A 1 106 ? -1.500 4.656 -8.927 1.00 97.38 106 ASN A CA 1
ATOM 790 C C . ASN A 1 106 ? -0.998 3.220 -9.101 1.00 97.38 106 ASN A C 1
ATOM 792 O O . ASN A 1 106 ? 0.199 2.976 -8.959 1.00 97.38 106 ASN A O 1
ATOM 796 N N . ALA A 1 107 ? -1.877 2.275 -9.444 1.00 97.06 107 ALA A N 1
ATOM 797 C CA . ALA A 1 107 ? -1.494 0.893 -9.674 1.00 97.06 107 ALA A CA 1
ATOM 798 C C . ALA A 1 107 ? -0.616 0.738 -10.919 1.00 97.06 107 ALA A C 1
ATOM 800 O O . ALA A 1 107 ? -0.848 1.364 -11.960 1.00 97.06 107 ALA A O 1
ATOM 801 N N . ARG A 1 108 ? 0.392 -0.128 -10.834 1.00 95.19 108 ARG A N 1
ATOM 802 C CA . ARG A 1 108 ? 1.279 -0.475 -11.947 1.00 95.19 108 ARG A CA 1
ATOM 803 C C . ARG A 1 108 ? 1.375 -1.983 -12.084 1.00 95.19 108 ARG A C 1
ATOM 805 O O . ARG A 1 108 ? 1.399 -2.713 -11.098 1.00 95.19 108 ARG A O 1
ATOM 812 N N . ASN A 1 109 ? 1.465 -2.434 -13.328 1.00 95.44 109 ASN A N 1
ATOM 813 C CA . ASN A 1 109 ? 1.937 -3.764 -13.678 1.00 95.44 109 ASN A CA 1
ATOM 814 C C . ASN A 1 109 ? 3.075 -3.581 -14.680 1.00 95.44 109 ASN A C 1
ATOM 816 O O . ASN A 1 109 ? 2.859 -3.019 -15.753 1.00 95.44 109 ASN A O 1
ATOM 820 N N . ARG A 1 110 ? 4.282 -4.018 -14.318 1.00 94.19 110 ARG A N 1
ATOM 821 C CA . ARG A 1 110 ? 5.461 -3.917 -15.185 1.00 94.19 110 ARG A CA 1
ATOM 822 C C . ARG A 1 110 ? 5.470 -4.984 -16.285 1.00 94.19 110 ARG A C 1
ATOM 824 O O . ARG A 1 110 ? 6.194 -4.812 -17.258 1.00 94.19 110 ARG A O 1
ATOM 831 N N . ALA A 1 111 ? 4.659 -6.040 -16.148 1.00 92.88 111 ALA A N 1
ATOM 832 C CA . ALA A 1 111 ? 4.488 -7.121 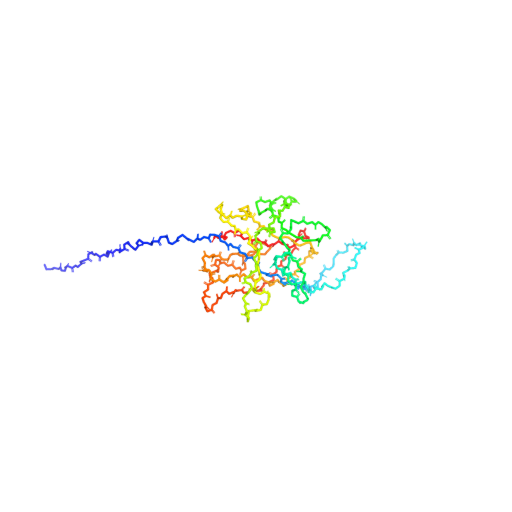-17.121 1.00 92.88 111 ALA A CA 1
ATOM 833 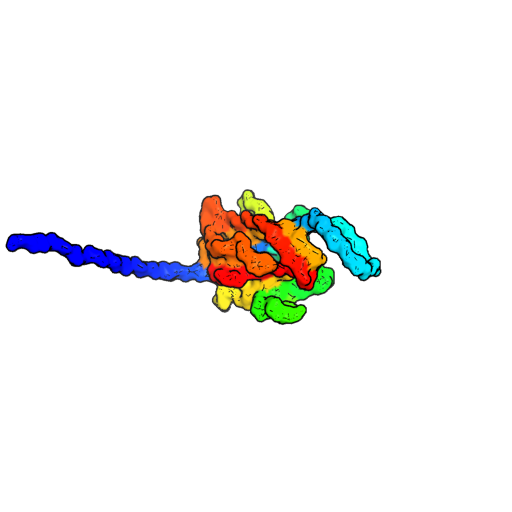C C . ALA A 1 111 ? 5.820 -7.717 -17.627 1.00 92.88 111 ALA A C 1
ATOM 835 O O . ALA A 1 111 ? 5.961 -8.074 -18.797 1.00 92.88 111 ALA A O 1
ATOM 836 N N . ARG A 1 112 ? 6.815 -7.824 -16.739 1.00 92.81 112 ARG A N 1
ATOM 837 C CA . ARG A 1 112 ? 8.142 -8.360 -17.048 1.00 92.81 112 ARG A CA 1
ATOM 838 C C . ARG A 1 112 ? 8.109 -9.884 -17.043 1.00 92.81 112 ARG A C 1
ATOM 840 O O . ARG A 1 112 ? 7.772 -10.510 -16.035 1.00 92.81 112 ARG A O 1
ATOM 847 N N . ALA A 1 113 ? 8.509 -10.472 -18.167 1.00 93.06 113 ALA A N 1
ATOM 848 C CA . ALA A 1 113 ? 8.676 -11.913 -18.299 1.00 93.06 113 ALA A CA 1
ATOM 849 C C . ALA A 1 113 ? 9.761 -12.438 -17.342 1.00 93.06 113 ALA A C 1
ATOM 851 O O . ALA A 1 113 ? 10.772 -11.776 -17.113 1.00 93.06 113 ALA A O 1
ATOM 852 N N . GLY A 1 114 ? 9.545 -13.631 -16.782 1.00 89.62 114 GLY A N 1
ATOM 853 C CA . GLY A 1 114 ? 10.494 -14.285 -15.872 1.00 89.62 114 GLY A CA 1
ATOM 854 C C . GLY A 1 114 ? 10.569 -13.688 -14.460 1.00 89.62 114 GLY A C 1
ATOM 855 O O . GLY A 1 114 ? 11.304 -14.213 -13.630 1.00 89.62 114 GLY A O 1
ATOM 856 N N . ILE A 1 115 ? 9.803 -12.633 -14.166 1.00 90.25 115 ILE A N 1
ATOM 857 C CA . ILE A 1 115 ? 9.667 -12.070 -12.818 1.00 90.25 115 ILE A CA 1
ATOM 858 C C . ILE A 1 115 ? 8.416 -12.650 -12.153 1.00 90.25 115 ILE A C 1
ATOM 860 O O . ILE A 1 115 ? 7.369 -12.783 -12.789 1.00 90.25 115 ILE A O 1
ATOM 864 N N . ASP A 1 116 ? 8.518 -12.981 -10.862 1.00 88.38 116 ASP A N 1
ATOM 865 C CA . ASP A 1 116 ? 7.382 -13.425 -10.046 1.00 88.38 116 ASP A CA 1
ATOM 866 C C . ASP A 1 116 ? 6.199 -12.443 -10.210 1.00 88.38 116 ASP A C 1
ATOM 868 O O . ASP A 1 116 ? 6.387 -11.235 -10.032 1.00 88.38 116 ASP A O 1
AT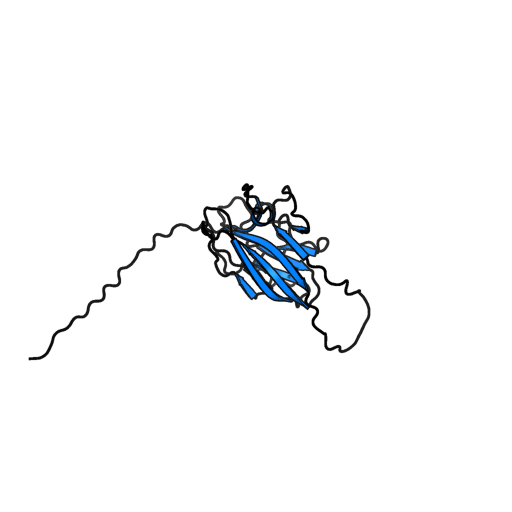OM 872 N N . PRO A 1 117 ? 4.976 -12.907 -10.535 1.00 85.31 117 PRO A N 1
ATOM 873 C CA . PRO A 1 117 ? 3.803 -12.041 -10.657 1.00 85.31 117 PRO A CA 1
ATOM 874 C C . PRO A 1 117 ? 3.565 -11.128 -9.443 1.00 85.31 117 PRO A C 1
ATOM 876 O O . PRO A 1 117 ? 3.122 -9.995 -9.611 1.00 85.31 117 PRO A O 1
ATOM 879 N N . ARG A 1 118 ? 3.939 -11.570 -8.235 1.00 87.00 118 ARG A N 1
ATOM 880 C CA . ARG A 1 118 ? 3.836 -10.799 -6.979 1.00 87.00 118 ARG A CA 1
ATOM 881 C C . ARG A 1 118 ? 4.833 -9.638 -6.885 1.00 87.00 118 ARG A C 1
ATOM 883 O O . ARG A 1 118 ? 4.695 -8.779 -6.024 1.00 87.00 118 ARG A O 1
ATOM 890 N N . LEU A 1 119 ? 5.867 -9.640 -7.725 1.00 92.81 119 LEU A N 1
ATOM 891 C CA . LEU A 1 119 ? 6.873 -8.577 -7.846 1.00 92.81 119 LEU A CA 1
ATOM 892 C C . LEU A 1 119 ? 6.694 -7.766 -9.139 1.00 92.81 119 LEU A C 1
ATOM 894 O O . LEU A 1 119 ? 7.434 -6.821 -9.391 1.00 92.81 119 LEU A O 1
ATOM 898 N N . ASN A 1 120 ? 5.702 -8.108 -9.966 1.00 93.25 120 ASN A N 1
ATOM 899 C CA . ASN A 1 120 ? 5.380 -7.369 -11.185 1.00 93.25 120 ASN A CA 1
ATOM 900 C C . ASN A 1 120 ? 4.427 -6.199 -10.930 1.00 93.25 120 ASN A C 1
ATOM 902 O O . ASN A 1 120 ? 4.406 -5.245 -11.712 1.00 93.25 120 ASN A O 1
ATOM 906 N N . THR A 1 121 ? 3.654 -6.256 -9.845 1.00 95.75 121 THR A N 1
ATOM 907 C CA . THR A 1 121 ? 2.633 -5.260 -9.523 1.00 95.75 121 THR A CA 1
ATOM 908 C C . THR A 1 121 ? 2.951 -4.485 -8.252 1.00 95.75 121 THR A C 1
ATOM 910 O O . THR A 1 121 ? 3.611 -4.998 -7.346 1.00 95.75 121 THR A O 1
ATOM 913 N N . LEU A 1 122 ? 2.511 -3.230 -8.219 1.00 96.12 122 LEU A N 1
ATOM 914 C CA . LEU A 1 122 ? 2.574 -2.350 -7.055 1.00 96.12 122 LEU A CA 1
ATOM 915 C C . LEU A 1 122 ? 1.463 -1.300 -7.136 1.00 96.12 122 LEU A C 1
ATOM 917 O O . LEU A 1 122 ? 0.871 -1.098 -8.203 1.00 96.12 122 LEU A O 1
ATOM 921 N N . ILE A 1 123 ? 1.236 -0.585 -6.041 1.00 97.81 123 ILE A N 1
ATOM 922 C CA . ILE A 1 123 ? 0.481 0.670 -6.040 1.00 97.81 123 ILE A CA 1
ATOM 923 C C . ILE A 1 123 ? 1.347 1.749 -5.411 1.00 97.81 123 ILE A C 1
ATOM 925 O O . ILE A 1 123 ? 1.928 1.526 -4.349 1.00 97.81 123 ILE A O 1
ATOM 929 N N . HIS A 1 124 ? 1.440 2.904 -6.078 1.00 95.62 124 HIS A N 1
ATOM 930 C CA . HIS A 1 124 ? 2.181 4.023 -5.517 1.00 95.62 124 HIS A CA 1
ATOM 931 C C . HIS A 1 124 ? 1.420 4.686 -4.354 1.00 95.62 124 HIS A C 1
ATOM 933 O O . HIS A 1 124 ? 0.275 5.107 -4.536 1.00 95.62 124 HIS A O 1
ATOM 939 N N . MET A 1 125 ? 2.071 4.801 -3.194 1.00 95.75 125 MET A N 1
ATOM 940 C CA . MET A 1 125 ? 1.584 5.492 -1.991 1.00 95.75 125 MET A CA 1
ATOM 941 C C . MET A 1 125 ? 1.807 7.005 -2.082 1.00 95.75 125 MET A C 1
ATOM 943 O O . MET A 1 125 ? 1.017 7.790 -1.565 1.00 95.75 125 MET A O 1
ATOM 947 N N . GLN A 1 126 ? 2.864 7.415 -2.786 1.00 92.38 126 GLN A N 1
ATOM 948 C CA . GLN A 1 126 ? 3.211 8.809 -3.033 1.00 92.38 126 GLN A CA 1
ATOM 949 C C . GLN A 1 126 ? 3.601 8.968 -4.504 1.00 92.38 126 GLN A C 1
ATOM 951 O O . GLN A 1 126 ? 4.293 8.131 -5.086 1.00 92.38 126 GLN A O 1
ATOM 956 N N . LEU A 1 127 ? 3.118 10.042 -5.119 1.00 90.94 127 LEU A N 1
ATOM 957 C CA . LEU A 1 127 ? 3.478 10.445 -6.472 1.00 90.94 127 LEU A CA 1
ATOM 958 C C . LEU A 1 127 ? 3.801 11.940 -6.463 1.00 90.94 127 LEU A C 1
ATOM 960 O O . LEU A 1 127 ? 3.190 12.684 -5.691 1.00 90.94 127 LEU A O 1
ATOM 964 N N . PRO A 1 128 ? 4.683 12.421 -7.356 1.00 89.19 128 PRO A N 1
ATOM 965 C CA . PRO A 1 128 ? 4.922 13.843 -7.488 1.00 89.19 128 PRO A CA 1
ATOM 966 C C . PRO A 1 128 ? 3.673 14.498 -8.089 1.00 89.19 128 PRO A C 1
ATOM 968 O O . PRO A 1 128 ? 2.940 13.882 -8.870 1.00 89.19 128 PRO A O 1
ATOM 971 N N . SER A 1 129 ? 3.457 15.780 -7.795 1.00 89.62 129 SER A N 1
ATOM 972 C CA . SER A 1 129 ? 2.318 16.550 -8.324 1.00 89.62 129 SER A CA 1
ATOM 973 C C . SER A 1 129 ? 2.290 16.654 -9.856 1.00 89.62 129 SER A C 1
ATOM 975 O O . SER A 1 129 ? 1.259 16.990 -10.432 1.00 89.62 129 SER A O 1
ATOM 977 N N . THR A 1 130 ? 3.401 16.342 -10.528 1.00 89.12 130 THR A N 1
ATOM 978 C CA . THR A 1 130 ? 3.527 16.278 -11.992 1.00 89.12 130 THR A CA 1
ATOM 979 C C . THR A 1 130 ? 3.031 14.961 -12.599 1.00 89.12 130 THR A C 1
ATOM 981 O O . THR A 1 130 ? 2.959 14.836 -13.821 1.00 89.12 130 THR A O 1
ATOM 984 N N . SER A 1 131 ? 2.705 13.957 -11.782 1.00 90.06 131 SER A N 1
ATOM 985 C CA . SER A 1 131 ? 2.224 12.659 -12.253 1.00 90.06 131 SER A CA 1
ATOM 986 C C . SER A 1 131 ? 0.740 12.692 -12.617 1.00 90.06 131 SER A C 1
ATOM 988 O O . SER A 1 131 ? -0.046 13.467 -12.087 1.00 90.06 131 SER A O 1
ATOM 990 N N . THR A 1 132 ? 0.333 11.785 -13.502 1.00 90.75 132 THR A N 1
ATOM 991 C CA . THR A 1 132 ? -1.059 11.622 -13.954 1.00 90.75 132 THR A CA 1
ATOM 992 C C . THR A 1 132 ? -1.938 10.823 -12.979 1.00 90.75 132 THR A C 1
ATOM 994 O O . THR A 1 132 ? -3.123 10.607 -13.242 1.00 90.75 132 THR A O 1
ATOM 997 N N . GLY A 1 133 ? -1.355 10.344 -11.875 1.00 94.50 133 GLY A N 1
ATOM 998 C CA . GLY A 1 133 ? -2.044 9.618 -10.809 1.00 94.50 133 GLY A CA 1
ATOM 999 C C . GLY A 1 133 ? -2.567 10.524 -9.693 1.00 94.50 133 GLY A C 1
ATOM 1000 O O . GLY A 1 133 ? -2.689 11.737 -9.837 1.00 94.50 133 GLY A O 1
ATOM 1001 N N . VAL A 1 134 ? -2.873 9.908 -8.558 1.00 96.88 134 VAL A N 1
ATOM 1002 C CA . VAL A 1 134 ? -3.232 10.585 -7.313 1.00 96.88 134 VAL A CA 1
ATOM 1003 C C . VAL A 1 134 ? -1.950 10.926 -6.564 1.00 96.88 134 VAL A C 1
ATOM 1005 O O . VAL A 1 134 ? -1.215 10.032 -6.152 1.00 96.88 134 VAL A O 1
ATOM 1008 N N . TYR A 1 135 ? -1.678 12.221 -6.421 1.00 95.12 135 TYR A N 1
ATOM 1009 C CA . TYR A 1 135 ? -0.497 12.761 -5.737 1.00 95.12 135 TYR A CA 1
ATOM 1010 C C . TYR A 1 135 ? -0.766 13.136 -4.271 1.00 95.12 135 TYR A C 1
ATOM 1012 O O . TYR A 1 135 ? 0.144 13.567 -3.572 1.00 95.12 135 TYR A O 1
ATOM 1020 N N . THR A 1 136 ? -2.006 12.993 -3.790 1.00 96.19 136 THR A N 1
ATOM 1021 C CA . THR A 1 136 ? -2.296 13.024 -2.350 1.00 96.19 136 THR A CA 1
ATOM 1022 C C . THR A 1 136 ? -1.627 11.809 -1.700 1.00 96.19 136 THR A C 1
ATOM 1024 O O . THR A 1 136 ? -1.946 10.695 -2.121 1.00 96.19 136 THR A O 1
ATOM 1027 N N . PRO A 1 137 ? -0.734 11.991 -0.707 1.00 95.94 137 PRO A N 1
ATOM 1028 C CA . PRO A 1 137 ? -0.112 10.876 -0.002 1.00 95.94 137 PRO A CA 1
ATOM 1029 C C . PRO A 1 137 ? -1.158 9.937 0.599 1.00 95.94 137 PRO A C 1
ATOM 1031 O O . PRO A 1 137 ? -2.150 10.381 1.191 1.00 95.94 137 PRO A O 1
ATOM 1034 N N . ALA A 1 138 ? -0.945 8.641 0.406 1.00 97.69 138 ALA A N 1
ATOM 1035 C CA . ALA A 1 138 ? -1.888 7.601 0.765 1.00 97.69 138 ALA A CA 1
ATOM 1036 C C . ALA A 1 138 ? -1.286 6.640 1.788 1.00 97.69 138 ALA A C 1
ATOM 1038 O O . ALA A 1 138 ? -0.142 6.216 1.652 1.00 97.69 138 ALA A O 1
ATOM 1039 N N . ALA A 1 139 ? -2.108 6.239 2.748 1.00 98.38 139 ALA A N 1
ATOM 1040 C CA . ALA A 1 139 ? -1.859 5.113 3.634 1.00 98.38 139 ALA A CA 1
ATOM 1041 C C . ALA A 1 139 ? -2.870 3.996 3.335 1.00 98.38 139 ALA A C 1
ATOM 1043 O O . ALA A 1 139 ? -3.845 4.194 2.602 1.00 98.38 139 ALA A O 1
ATOM 1044 N N . TRP A 1 140 ? -2.640 2.810 3.880 1.00 98.69 140 TRP A N 1
ATOM 1045 C CA . TRP A 1 140 ? -3.495 1.644 3.705 1.00 98.69 140 TRP A CA 1
ATOM 1046 C C . TRP A 1 140 ? -3.882 1.058 5.058 1.00 98.69 140 TRP A C 1
ATOM 1048 O O . TRP A 1 140 ? -3.025 0.887 5.918 1.00 98.69 140 TRP A O 1
ATOM 1058 N N . GLU A 1 141 ? -5.157 0.723 5.234 1.00 98.25 141 GLU A N 1
ATOM 1059 C CA . GLU A 1 141 ? -5.680 0.146 6.473 1.00 98.25 141 GLU A CA 1
ATOM 1060 C C . GLU A 1 141 ? -6.341 -1.213 6.235 1.00 98.25 141 GLU A C 1
ATOM 1062 O O . GLU A 1 141 ? -6.994 -1.430 5.208 1.00 98.25 141 GLU A O 1
ATOM 1067 N N . TYR A 1 142 ? -6.269 -2.086 7.241 1.00 97.94 142 TYR A N 1
ATOM 1068 C CA . TYR A 1 142 ? -6.992 -3.351 7.310 1.00 97.94 142 TYR A CA 1
ATOM 1069 C C . TYR A 1 142 ? -7.582 -3.593 8.696 1.00 97.94 142 TYR A C 1
ATOM 1071 O O . TYR A 1 142 ? -6.862 -3.699 9.681 1.00 97.94 142 TYR A O 1
ATOM 1079 N N . THR A 1 143 ? -8.903 -3.725 8.767 1.00 96.44 143 THR A N 1
ATOM 1080 C CA . THR A 1 143 ? -9.629 -4.102 9.976 1.00 96.44 143 THR A CA 1
ATOM 1081 C C . THR A 1 143 ? -9.256 -5.512 10.406 1.00 96.44 143 THR A C 1
ATOM 1083 O O . THR A 1 143 ? -9.567 -6.492 9.726 1.00 96.44 143 THR A O 1
ATOM 1086 N N . VAL A 1 144 ? -8.636 -5.596 11.576 1.00 93.69 144 VAL A N 1
ATOM 1087 C CA . VAL A 1 144 ? -8.197 -6.829 12.227 1.00 93.69 144 VAL A CA 1
ATOM 1088 C C . VAL A 1 144 ? 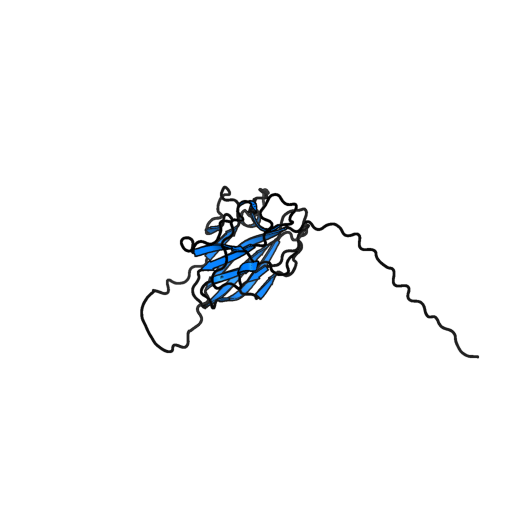-8.398 -6.687 13.737 1.00 93.69 144 VAL A C 1
ATOM 1090 O O . VAL A 1 144 ? -8.368 -5.572 14.251 1.00 93.69 144 VAL A O 1
ATOM 1093 N N . PRO A 1 145 ? -8.606 -7.777 14.492 1.00 93.81 145 PRO A N 1
ATOM 1094 C CA . PRO A 1 145 ? -8.658 -7.688 15.948 1.00 93.81 145 PRO A CA 1
ATOM 1095 C C . PRO A 1 145 ? -7.363 -7.119 16.541 1.00 93.81 145 PRO A C 1
ATOM 1097 O O . PRO A 1 145 ? -6.278 -7.372 16.013 1.00 93.81 145 PRO A O 1
ATOM 1100 N N . ASN A 1 146 ? -7.464 -6.437 17.682 1.00 93.56 146 ASN A N 1
ATOM 1101 C CA . ASN A 1 146 ? -6.289 -6.040 18.455 1.00 93.56 146 ASN A CA 1
ATOM 1102 C C . ASN A 1 146 ? -5.434 -7.260 18.808 1.00 93.56 146 ASN A C 1
ATOM 1104 O O . ASN A 1 146 ? -5.960 -8.316 19.172 1.00 93.56 146 ASN A O 1
ATOM 1108 N N . GLY A 1 147 ? -4.117 -7.111 18.724 1.00 91.75 147 GLY A N 1
ATOM 1109 C CA . GLY A 1 147 ? -3.190 -8.204 18.980 1.00 91.75 147 GLY A CA 1
ATOM 1110 C C . GLY A 1 147 ? -1.838 -8.018 18.311 1.00 91.75 147 GLY A C 1
ATOM 1111 O O . GLY A 1 147 ? -1.567 -7.002 17.678 1.00 91.75 147 GLY A O 1
ATOM 1112 N N . ILE A 1 148 ? -0.982 -9.027 18.465 1.00 93.44 148 ILE A N 1
ATOM 1113 C CA . ILE A 1 148 ? 0.368 -9.034 17.901 1.00 93.44 148 ILE A CA 1
ATOM 1114 C C . ILE A 1 148 ? 0.365 -9.819 16.593 1.00 93.44 148 ILE A C 1
ATOM 1116 O O . ILE A 1 148 ? -0.114 -10.957 16.528 1.00 93.44 148 ILE A O 1
ATOM 1120 N N . TYR A 1 149 ? 0.964 -9.232 15.565 1.00 92.19 149 TYR A N 1
ATOM 1121 C CA . TYR A 1 149 ? 1.045 -9.814 14.235 1.00 92.19 149 TYR A CA 1
ATOM 1122 C C . TYR A 1 149 ? 2.477 -9.827 13.729 1.00 92.19 149 TYR A C 1
ATOM 1124 O O . TYR A 1 149 ? 3.209 -8.853 13.853 1.00 92.19 149 TYR A O 1
ATOM 1132 N N . THR A 1 150 ? 2.873 -10.928 13.097 1.00 94.94 150 THR A N 1
ATOM 1133 C CA . THR A 1 150 ? 4.051 -10.963 12.232 1.00 94.94 150 THR A CA 1
ATOM 1134 C C . THR A 1 150 ? 3.649 -10.459 10.853 1.00 94.94 150 THR A C 1
ATOM 1136 O O . THR A 1 150 ? 2.867 -11.104 10.153 1.00 94.94 150 THR A O 1
ATOM 1139 N N . VAL A 1 151 ? 4.186 -9.310 10.462 1.00 96.06 151 VAL A N 1
ATOM 1140 C CA . VAL A 1 151 ? 3.875 -8.637 9.204 1.00 96.06 151 VAL A CA 1
ATOM 1141 C C . VAL A 1 151 ? 5.098 -8.635 8.311 1.00 96.06 151 VAL A C 1
ATOM 1143 O O . VAL A 1 151 ? 6.193 -8.271 8.730 1.00 96.06 151 VAL A O 1
ATOM 1146 N N . THR A 1 152 ? 4.905 -9.023 7.059 1.00 96.38 152 THR A N 1
ATOM 1147 C CA . THR A 1 152 ? 5.906 -8.952 6.005 1.00 96.38 152 THR A CA 1
ATOM 1148 C C . THR A 1 152 ? 5.452 -7.965 4.937 1.00 96.38 152 THR A C 1
ATOM 1150 O O . THR A 1 152 ? 4.430 -8.194 4.292 1.00 96.38 152 THR A O 1
ATOM 1153 N N . VAL A 1 153 ? 6.242 -6.922 4.688 1.00 96.75 153 VAL A N 1
ATOM 1154 C CA . VAL A 1 153 ? 6.012 -5.921 3.631 1.00 96.75 153 VAL A CA 1
ATOM 1155 C C . VAL A 1 153 ? 7.051 -6.057 2.525 1.00 96.75 153 VAL A C 1
ATOM 1157 O O . VAL A 1 153 ? 8.187 -6.457 2.786 1.00 96.75 153 VAL A O 1
ATOM 1160 N N . SER A 1 154 ? 6.687 -5.722 1.286 1.00 96.56 154 SER A N 1
ATOM 1161 C CA . SER A 1 154 ? 7.641 -5.643 0.174 1.00 96.56 154 SER A CA 1
ATOM 1162 C C . SER A 1 154 ? 7.446 -4.392 -0.676 1.00 96.56 154 SER A C 1
ATOM 1164 O O . SER A 1 154 ? 6.316 -4.031 -1.010 1.00 96.56 154 SER A O 1
ATOM 1166 N N . VAL A 1 155 ? 8.573 -3.787 -1.054 1.00 96.38 155 VAL A N 1
ATOM 1167 C CA . VAL A 1 155 ? 8.694 -2.563 -1.862 1.00 96.38 155 VAL A CA 1
ATOM 1168 C C . VAL A 1 155 ? 9.746 -2.752 -2.961 1.00 96.38 155 VAL A C 1
ATOM 1170 O O . VAL A 1 155 ? 10.352 -3.824 -3.079 1.00 96.38 155 VAL A O 1
ATOM 1173 N N . GLY A 1 156 ? 9.986 -1.707 -3.750 1.00 93.81 156 GLY A N 1
ATOM 1174 C CA . GLY A 1 156 ? 10.926 -1.715 -4.868 1.00 93.81 156 GLY A CA 1
ATOM 1175 C C . GLY A 1 156 ? 10.220 -1.525 -6.197 1.00 93.81 156 GLY A C 1
ATOM 1176 O O . GLY A 1 156 ? 9.010 -1.737 -6.299 1.00 93.81 156 GLY A O 1
ATOM 1177 N N . ASP A 1 157 ? 10.966 -1.207 -7.245 1.00 93.31 157 ASP A N 1
ATOM 1178 C CA . ASP A 1 157 ? 10.461 -1.189 -8.613 1.00 93.31 157 ASP A CA 1
ATOM 1179 C C . ASP A 1 157 ? 11.514 -1.576 -9.638 1.00 93.31 157 ASP A C 1
ATOM 1181 O O . ASP A 1 157 ? 12.703 -1.638 -9.344 1.00 93.31 157 ASP A O 1
ATOM 1185 N N . ALA A 1 158 ? 11.045 -1.901 -10.839 1.00 91.62 158 ALA A N 1
ATOM 1186 C CA . ALA A 1 158 ? 11.891 -2.015 -12.015 1.00 91.62 158 ALA A CA 1
ATOM 1187 C C . ALA A 1 158 ? 12.538 -0.644 -12.339 1.00 91.62 158 ALA A C 1
ATOM 1189 O O . ALA A 1 158 ? 12.079 0.379 -11.821 1.00 91.62 158 ALA A O 1
ATOM 1190 N N . PRO A 1 159 ? 13.570 -0.587 -13.209 1.00 89.75 159 PRO A N 1
ATOM 1191 C CA . PRO A 1 159 ? 14.164 0.673 -13.648 1.00 89.75 159 PRO A CA 1
ATOM 1192 C C . PRO A 1 159 ? 13.100 1.706 -14.055 1.00 89.75 159 PRO A C 1
ATOM 1194 O O . PRO A 1 159 ? 12.087 1.321 -14.656 1.00 89.75 159 PRO A O 1
ATOM 1197 N N . PRO A 1 160 ? 13.327 3.002 -13.774 1.00 89.88 160 PRO A N 1
ATOM 1198 C CA . PRO A 1 160 ? 14.643 3.633 -13.563 1.00 89.88 160 PRO A CA 1
ATOM 1199 C C . PRO A 1 160 ? 15.221 3.696 -12.125 1.00 89.88 160 PRO A C 1
ATOM 1201 O O . PRO A 1 160 ? 16.263 4.320 -11.955 1.00 89.88 160 PRO A O 1
ATOM 1204 N N . TYR A 1 161 ? 14.646 3.026 -11.117 1.00 91.44 161 TYR A N 1
ATOM 1205 C CA . TYR A 1 161 ? 15.138 3.031 -9.714 1.00 91.44 161 TYR A CA 1
ATOM 1206 C C . TYR A 1 161 ? 15.353 4.436 -9.110 1.00 91.44 161 TYR A C 1
ATOM 1208 O O . TYR A 1 161 ? 16.293 4.690 -8.353 1.00 91.44 161 TYR A O 1
ATOM 1216 N N . ASP A 1 162 ? 14.485 5.369 -9.470 1.00 86.69 162 ASP A N 1
ATOM 1217 C CA . ASP A 1 162 ? 14.542 6.788 -9.120 1.00 86.69 162 ASP A CA 1
ATOM 1218 C C . ASP A 1 162 ? 13.737 7.142 -7.858 1.00 86.69 162 ASP A C 1
ATOM 1220 O O . ASP A 1 162 ? 13.547 8.320 -7.570 1.00 86.69 162 ASP A O 1
ATOM 1224 N N . SER A 1 163 ? 13.293 6.133 -7.104 1.00 86.06 163 SER A N 1
ATOM 1225 C CA . SER A 1 163 ? 12.448 6.262 -5.907 1.00 86.06 163 SER A CA 1
ATOM 1226 C C . SER A 1 163 ? 13.149 5.734 -4.650 1.00 86.06 163 SER A C 1
ATOM 1228 O O . SER A 1 163 ? 14.025 4.865 -4.743 1.00 86.06 163 SER A O 1
ATOM 1230 N N . LEU A 1 164 ? 12.759 6.241 -3.478 1.00 90.69 164 LEU A N 1
ATOM 1231 C CA . LEU A 1 164 ? 13.300 5.868 -2.171 1.00 90.69 164 LEU A CA 1
ATOM 1232 C C . LEU A 1 164 ? 12.194 5.338 -1.256 1.00 90.69 164 LEU A C 1
ATOM 1234 O O . LEU A 1 164 ? 11.584 6.062 -0.468 1.00 90.69 164 LEU A O 1
ATOM 1238 N N . HIS A 1 165 ? 12.034 4.018 -1.295 1.00 92.50 165 HIS A N 1
ATOM 1239 C CA . HIS A 1 165 ? 10.961 3.291 -0.631 1.00 92.50 165 HIS A CA 1
ATOM 1240 C C . HIS A 1 165 ? 11.051 3.327 0.882 1.00 92.50 165 HIS A C 1
ATOM 1242 O O . HIS A 1 165 ? 11.902 2.666 1.476 1.00 92.50 165 HIS A O 1
ATOM 1248 N N . THR A 1 166 ? 10.111 4.050 1.488 1.00 94.31 166 THR A N 1
ATOM 1249 C CA . THR A 1 166 ? 9.845 4.043 2.924 1.00 94.31 166 THR A CA 1
ATOM 1250 C C . THR A 1 166 ? 8.516 3.357 3.208 1.00 94.31 166 THR A C 1
ATOM 1252 O O . THR A 1 166 ? 7.542 3.518 2.471 1.00 94.31 166 THR A O 1
ATOM 1255 N N . THR A 1 167 ? 8.473 2.554 4.266 1.00 96.25 167 THR A N 1
ATOM 1256 C CA . THR A 1 167 ? 7.238 1.925 4.737 1.00 96.25 167 THR A CA 1
ATOM 1257 C C . THR A 1 167 ? 7.286 1.741 6.242 1.00 96.25 167 THR A C 1
ATOM 1259 O O . THR A 1 167 ? 8.220 1.120 6.766 1.00 96.25 167 THR A O 1
ATOM 1262 N N . SER A 1 168 ? 6.239 2.216 6.905 1.00 96.44 168 SER A N 1
ATOM 1263 C CA . SER A 1 168 ? 5.969 1.966 8.316 1.00 96.44 168 SER A CA 1
ATOM 1264 C C . SER A 1 168 ? 4.724 1.097 8.466 1.00 96.44 168 SER A C 1
ATOM 1266 O O . SER A 1 168 ? 3.847 1.096 7.602 1.00 96.44 168 SER A O 1
ATOM 1268 N N . VAL A 1 169 ? 4.668 0.319 9.543 1.00 97.38 169 VAL A N 1
ATOM 1269 C CA . VAL A 1 169 ? 3.504 -0.494 9.915 1.00 97.38 169 VAL A CA 1
ATOM 1270 C C . VAL A 1 169 ? 3.238 -0.266 11.395 1.00 97.38 169 VAL A C 1
ATOM 1272 O O . VAL A 1 169 ? 4.163 -0.414 12.190 1.00 97.38 169 VAL A O 1
ATOM 1275 N N . GLU A 1 170 ? 2.014 0.111 11.767 1.00 96.06 170 GLU A N 1
ATOM 1276 C CA . GLU A 1 170 ? 1.667 0.504 13.146 1.00 96.06 170 GLU A CA 1
ATOM 1277 C C . GLU A 1 170 ? 2.622 1.572 13.723 1.00 96.06 170 GLU A C 1
ATOM 1279 O O . GLU A 1 170 ? 3.044 1.509 14.877 1.00 96.06 170 GLU A O 1
ATOM 1284 N N . GLY A 1 171 ? 3.059 2.523 12.887 1.00 94.69 171 GLY A N 1
ATOM 1285 C CA . GLY A 1 171 ? 4.032 3.557 13.263 1.00 94.69 171 GLY A CA 1
ATOM 1286 C C . GLY A 1 171 ? 5.479 3.067 13.440 1.00 94.69 171 GLY A C 1
ATOM 1287 O O . GLY A 1 171 ? 6.377 3.881 13.661 1.00 94.69 171 GLY A O 1
ATOM 1288 N N . GLN A 1 172 ? 5.748 1.765 13.310 1.00 95.75 172 GLN A N 1
ATOM 1289 C CA . GLN A 1 172 ? 7.103 1.221 13.304 1.00 95.75 172 GLN A CA 1
ATOM 1290 C C . GLN A 1 172 ? 7.701 1.311 11.896 1.00 95.75 172 GLN A C 1
ATOM 1292 O O . GLN A 1 172 ? 7.186 0.707 10.957 1.00 95.75 172 GLN A O 1
ATOM 1297 N N . LEU A 1 173 ? 8.831 2.005 11.751 1.00 95.94 173 LEU A N 1
ATOM 1298 C CA . LEU A 1 173 ? 9.572 2.076 10.489 1.00 95.94 173 LEU A CA 1
ATOM 1299 C C . LEU A 1 173 ? 10.197 0.710 10.154 1.00 95.94 173 LEU A C 1
ATOM 1301 O O . LEU A 1 173 ? 11.077 0.230 10.871 1.00 95.94 173 LEU A O 1
ATOM 1305 N N . LEU A 1 174 ? 9.744 0.076 9.068 1.00 95.81 174 LEU A N 1
ATOM 1306 C CA . LEU A 1 174 ? 10.224 -1.244 8.626 1.00 95.81 174 LEU A CA 1
ATOM 1307 C C . LEU A 1 174 ? 11.207 -1.138 7.463 1.00 95.81 174 LEU A C 1
ATOM 1309 O O . LEU A 1 174 ? 12.170 -1.903 7.388 1.00 95.81 174 LEU A O 1
ATOM 1313 N N . ILE A 1 175 ? 10.951 -0.220 6.536 1.00 96.06 175 ILE A N 1
ATOM 1314 C CA . ILE A 1 175 ? 11.834 0.050 5.407 1.00 96.06 175 ILE A CA 1
ATOM 1315 C C . ILE A 1 175 ? 12.109 1.544 5.378 1.00 96.06 175 ILE A C 1
ATOM 1317 O O . ILE A 1 175 ? 11.172 2.333 5.341 1.00 96.06 175 ILE A O 1
ATOM 1321 N N . ASP A 1 176 ? 13.388 1.907 5.388 1.00 94.56 176 ASP A N 1
ATOM 1322 C CA . ASP A 1 176 ? 13.857 3.289 5.381 1.00 94.56 176 ASP A CA 1
ATOM 1323 C C . ASP A 1 176 ? 14.586 3.577 4.065 1.00 94.56 176 ASP A C 1
ATOM 1325 O O . ASP A 1 176 ? 15.684 3.060 3.830 1.00 94.56 176 ASP A O 1
ATOM 1329 N N . ARG A 1 177 ? 13.949 4.366 3.189 1.00 92.06 177 ARG A N 1
ATOM 1330 C CA . ARG A 1 177 ? 14.535 4.930 1.959 1.00 92.06 177 ARG A CA 1
ATOM 1331 C C . ARG A 1 177 ? 15.261 3.910 1.074 1.00 92.06 177 ARG A C 1
ATOM 1333 O O . ARG A 1 177 ? 16.350 4.171 0.557 1.00 92.06 177 ARG A O 1
ATOM 1340 N N . PHE A 1 178 ? 14.674 2.732 0.884 1.00 95.06 178 PHE A N 1
ATOM 1341 C CA . PHE A 1 178 ? 15.252 1.707 0.023 1.00 95.06 178 PHE A CA 1
ATOM 1342 C C . PHE A 1 178 ? 15.231 2.149 -1.445 1.00 95.06 178 PHE A C 1
ATOM 1344 O O . PHE A 1 178 ? 14.170 2.261 -2.055 1.00 95.06 178 PHE A O 1
ATOM 1351 N N . GLN A 1 179 ? 16.418 2.322 -2.026 1.00 94.94 179 GLN A N 1
ATOM 1352 C CA . GLN A 1 179 ? 16.589 2.508 -3.462 1.00 94.94 179 GLN A CA 1
ATOM 1353 C C . GLN A 1 179 ? 16.860 1.167 -4.149 1.00 94.94 179 GLN A C 1
ATOM 1355 O O . GLN A 1 179 ? 17.776 0.434 -3.763 1.00 94.94 179 GLN A O 1
ATOM 1360 N N . GLY A 1 180 ? 16.092 0.865 -5.195 1.00 94.88 180 GLY A N 1
ATOM 1361 C CA . GLY A 1 180 ? 16.350 -0.295 -6.044 1.00 94.88 180 GLY A CA 1
ATOM 1362 C C . GLY A 1 180 ? 17.675 -0.179 -6.807 1.00 94.88 180 GLY A C 1
ATOM 1363 O O . GLY A 1 180 ? 18.179 0.908 -7.082 1.00 94.88 180 GLY A O 1
ATOM 1364 N N . THR A 1 181 ? 18.244 -1.319 -7.187 1.00 96.44 181 THR A N 1
ATOM 1365 C CA . THR A 1 181 ? 19.359 -1.395 -8.140 1.00 96.44 181 THR A CA 1
ATOM 1366 C C . THR A 1 181 ? 19.153 -2.563 -9.095 1.00 96.44 181 THR A C 1
ATOM 1368 O O . THR A 1 181 ? 18.348 -3.456 -8.833 1.00 96.44 181 THR A O 1
ATOM 1371 N N . ALA A 1 182 ? 19.949 -2.624 -10.166 1.00 94.00 182 ALA A N 1
ATOM 1372 C CA . ALA A 1 182 ? 19.912 -3.738 -11.117 1.00 94.00 182 ALA A CA 1
ATOM 1373 C C . ALA A 1 182 ? 20.132 -5.117 -10.467 1.00 94.00 182 ALA A C 1
ATOM 1375 O O . ALA A 1 182 ? 19.649 -6.124 -10.978 1.00 94.00 182 ALA A O 1
ATOM 1376 N N . THR A 1 183 ? 20.852 -5.178 -9.343 1.00 94.12 183 THR A N 1
ATOM 1377 C CA . THR A 1 183 ? 21.123 -6.425 -8.611 1.00 94.12 183 THR A CA 1
ATOM 1378 C C . THR A 1 183 ? 20.187 -6.644 -7.424 1.00 94.12 183 THR A C 1
ATOM 1380 O O . THR A 1 183 ? 20.169 -7.737 -6.858 1.00 94.12 183 THR A O 1
ATOM 1383 N N . LYS A 1 184 ? 19.403 -5.632 -7.037 1.00 95.38 184 LYS A N 1
ATOM 1384 C CA . LYS A 1 184 ? 18.463 -5.682 -5.916 1.00 95.38 184 LYS A CA 1
ATOM 1385 C C . LYS A 1 184 ? 17.300 -4.727 -6.173 1.00 95.38 184 LYS A C 1
ATOM 1387 O O . LYS A 1 184 ? 17.243 -3.631 -5.629 1.00 95.38 184 LYS A O 1
ATOM 1392 N N . GLU A 1 185 ? 16.373 -5.152 -7.022 1.00 94.75 185 GLU A N 1
ATOM 1393 C CA . GLU A 1 185 ? 15.209 -4.334 -7.396 1.00 94.75 185 GLU A CA 1
ATOM 1394 C C . GLU A 1 185 ? 14.169 -4.250 -6.273 1.00 94.75 185 GLU A C 1
ATOM 1396 O O . GLU A 1 185 ? 13.429 -3.275 -6.177 1.00 94.75 185 GLU A O 1
ATOM 1401 N N . PHE A 1 186 ? 14.113 -5.274 -5.417 1.00 95.31 186 PHE A N 1
ATOM 1402 C CA . PHE A 1 186 ? 13.070 -5.436 -4.412 1.00 95.31 186 PHE A CA 1
ATOM 1403 C C . PHE A 1 186 ? 13.659 -5.679 -3.029 1.00 95.31 186 PHE A C 1
ATOM 1405 O O . PHE A 1 186 ? 14.702 -6.323 -2.870 1.00 95.31 186 PHE A O 1
ATOM 1412 N N . LEU A 1 187 ? 12.930 -5.215 -2.021 1.00 95.94 187 LEU A N 1
ATOM 1413 C CA . LEU A 1 187 ? 13.202 -5.505 -0.624 1.00 95.94 187 LEU A CA 1
ATOM 1414 C C . LEU A 1 187 ? 11.940 -6.059 0.028 1.00 95.94 187 LEU A C 1
ATOM 1416 O O . LEU A 1 187 ? 10.819 -5.659 -0.293 1.00 95.94 187 LEU A O 1
ATOM 1420 N N . GLN A 1 188 ? 12.137 -7.003 0.941 1.00 96.00 188 GLN A N 1
ATOM 1421 C CA . GLN A 1 188 ? 11.096 -7.525 1.803 1.00 96.00 188 GLN A CA 1
ATOM 1422 C C . GLN A 1 188 ? 11.605 -7.527 3.239 1.00 96.00 188 GLN A C 1
ATOM 1424 O O . GLN A 1 188 ? 12.700 -8.023 3.500 1.00 96.00 188 GLN A O 1
ATOM 1429 N N . VAL A 1 189 ? 10.797 -7.004 4.156 1.00 95.88 189 VAL A N 1
ATOM 1430 C CA . VAL A 1 189 ? 11.098 -6.957 5.591 1.00 95.88 189 VAL A CA 1
ATOM 1431 C C . VAL A 1 189 ? 9.957 -7.611 6.352 1.00 95.88 189 VAL A C 1
ATOM 1433 O O . VAL A 1 189 ? 8.804 -7.506 5.946 1.00 95.88 189 VAL A O 1
ATOM 1436 N N . THR A 1 190 ? 10.2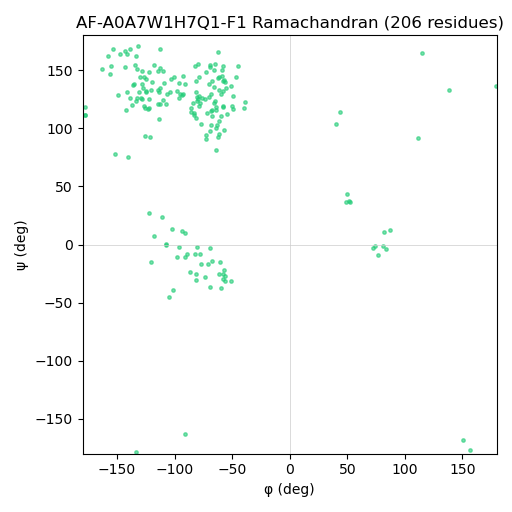92 -8.338 7.418 1.00 95.12 190 THR A N 1
ATOM 1437 C CA . THR A 1 190 ? 9.325 -8.930 8.347 1.00 95.12 190 THR A CA 1
ATOM 1438 C C . THR A 1 190 ? 9.573 -8.388 9.743 1.00 95.12 190 THR A C 1
ATOM 1440 O O . THR A 1 190 ? 10.721 -8.379 10.183 1.00 95.12 190 THR A O 1
ATOM 1443 N N . ALA A 1 191 ? 8.515 -7.971 10.426 1.00 93.81 191 ALA A N 1
ATOM 1444 C CA . ALA A 1 191 ? 8.564 -7.506 11.804 1.00 93.81 191 ALA A CA 1
ATOM 1445 C C . ALA A 1 191 ? 7.334 -7.982 12.580 1.00 93.81 191 ALA A C 1
ATOM 1447 O O . ALA A 1 191 ? 6.339 -8.408 11.993 1.00 93.81 191 ALA A O 1
ATOM 1448 N N . GLU A 1 192 ? 7.417 -7.918 13.902 1.00 96.38 192 GLU A N 1
ATOM 1449 C CA . GLU A 1 192 ? 6.238 -7.990 14.757 1.00 96.38 192 GLU A CA 1
ATOM 1450 C C . GLU A 1 192 ? 5.709 -6.590 15.017 1.00 96.38 192 GLU A C 1
ATOM 1452 O O . GLU A 1 192 ? 6.500 -5.688 15.270 1.00 96.38 192 GLU A O 1
ATOM 1457 N N . VAL A 1 193 ? 4.389 -6.437 14.968 1.00 94.50 193 VAL A N 1
ATOM 1458 C CA . VAL A 1 193 ? 3.685 -5.189 15.272 1.00 94.50 193 VAL A CA 1
ATOM 1459 C C . VAL A 1 193 ? 2.492 -5.473 16.179 1.00 94.50 193 VAL A C 1
ATOM 1461 O O . VAL A 1 193 ? 1.948 -6.583 16.163 1.00 94.50 193 VAL A O 1
ATOM 1464 N N . THR A 1 194 ? 2.083 -4.472 16.950 1.00 94.81 194 THR A N 1
ATOM 1465 C CA . THR A 1 194 ? 0.920 -4.539 17.839 1.00 94.81 194 THR A CA 1
ATOM 1466 C C . THR A 1 194 ? -0.178 -3.646 17.285 1.00 94.81 194 THR A C 1
ATOM 1468 O O . THR A 1 194 ? 0.061 -2.461 17.097 1.00 94.81 194 THR A O 1
ATOM 1471 N N . VAL A 1 195 ? -1.365 -4.216 17.068 1.00 94.75 195 VAL A N 1
ATOM 1472 C CA . VAL A 1 195 ? -2.579 -3.480 16.689 1.00 94.75 195 VAL A CA 1
ATOM 1473 C C . VAL A 1 195 ? -3.405 -3.195 17.938 1.00 94.75 195 VAL A C 1
ATOM 1475 O O . VAL A 1 195 ? -3.743 -4.127 18.677 1.00 94.75 195 VAL A O 1
ATOM 1478 N N . GLU A 1 196 ? -3.751 -1.927 18.160 1.00 94.94 196 GLU A N 1
ATOM 1479 C CA . GLU A 1 196 ? -4.435 -1.456 19.378 1.00 94.94 196 GLU A CA 1
ATOM 1480 C C . GLU A 1 196 ? -5.802 -0.798 19.120 1.00 94.94 196 GLU A C 1
ATOM 1482 O O . GLU A 1 196 ? -6.604 -0.661 20.048 1.00 94.94 196 GLU A O 1
ATOM 1487 N N . ASP A 1 197 ? -6.113 -0.441 17.875 1.00 94.00 197 ASP A N 1
ATOM 1488 C CA . ASP A 1 197 ? -7.309 0.325 17.490 1.00 94.00 197 ASP A CA 1
ATOM 1489 C C . ASP A 1 197 ? -8.270 -0.441 16.552 1.00 94.00 197 ASP A C 1
ATOM 1491 O O . ASP A 1 197 ? -9.259 0.102 16.055 1.00 94.00 197 ASP A O 1
ATOM 1495 N N . GLY A 1 198 ? -8.006 -1.727 16.328 1.00 94.31 198 GLY A N 1
ATOM 1496 C CA . GLY A 1 198 ? -8.778 -2.603 15.453 1.00 94.31 198 GLY A CA 1
ATOM 1497 C C . GLY A 1 198 ? -8.420 -2.480 13.971 1.00 94.31 198 GLY A C 1
ATOM 1498 O O . GLY A 1 198 ? -9.156 -3.007 13.124 1.00 94.31 198 GLY A O 1
ATOM 1499 N N . LYS A 1 199 ? -7.330 -1.782 13.628 1.00 95.62 199 LYS A N 1
ATOM 1500 C CA . LYS A 1 199 ? -6.856 -1.600 12.255 1.00 95.62 199 LYS A CA 1
ATOM 1501 C C . LYS A 1 199 ? -5.338 -1.712 12.183 1.00 95.62 199 LYS A C 1
ATOM 1503 O O . LYS A 1 199 ? -4.624 -0.966 12.823 1.00 95.62 199 LYS A O 1
ATOM 1508 N N . LEU A 1 200 ? -4.843 -2.582 11.308 1.00 97.38 200 LEU A N 1
ATOM 1509 C CA . LEU A 1 200 ? -3.459 -2.485 10.870 1.00 97.38 200 LEU A CA 1
ATOM 1510 C C . LEU A 1 200 ? -3.336 -1.389 9.815 1.00 97.38 200 LEU A C 1
ATOM 1512 O O . LEU A 1 200 ? -4.039 -1.423 8.806 1.00 97.38 200 LEU A O 1
ATOM 1516 N N . THR A 1 201 ? -2.402 -0.479 10.026 1.00 97.81 201 THR A N 1
ATOM 1517 C CA . THR A 1 201 ? -2.084 0.678 9.204 1.00 97.81 201 THR A CA 1
ATOM 1518 C C . THR A 1 201 ? -0.690 0.525 8.608 1.00 97.81 201 THR A C 1
ATOM 1520 O O . THR A 1 201 ? 0.278 0.196 9.295 1.00 97.81 201 THR A O 1
ATOM 1523 N N . VAL A 1 202 ? -0.590 0.778 7.305 1.00 98.31 202 VAL A N 1
ATOM 1524 C CA . VAL A 1 202 ? 0.664 0.871 6.555 1.00 98.31 202 VAL A CA 1
ATOM 1525 C C . VAL A 1 202 ? 0.747 2.242 5.904 1.00 98.31 202 VAL A C 1
ATOM 1527 O O . VAL A 1 202 ? -0.145 2.623 5.146 1.00 98.31 202 VAL A O 1
ATOM 1530 N N . ASP A 1 203 ? 1.827 2.967 6.160 1.00 97.44 203 ASP A N 1
ATOM 1531 C CA . ASP A 1 203 ? 2.053 4.319 5.645 1.00 97.44 203 ASP A CA 1
ATOM 1532 C C . ASP A 1 203 ? 3.451 4.468 5.027 1.00 97.44 203 ASP A C 1
ATOM 1534 O O . ASP A 1 203 ? 4.296 3.569 5.118 1.00 97.44 203 ASP A O 1
ATOM 1538 N N . ALA A 1 204 ? 3.675 5.602 4.361 1.00 93.31 204 ALA A N 1
ATOM 1539 C CA . ALA A 1 204 ? 4.951 5.965 3.756 1.00 93.31 204 ALA A CA 1
ATOM 1540 C C . ALA A 1 204 ? 5.480 7.299 4.317 1.00 93.31 204 ALA A C 1
ATOM 1542 O O . ALA A 1 204 ? 6.229 8.014 3.638 1.00 93.31 204 ALA A O 1
A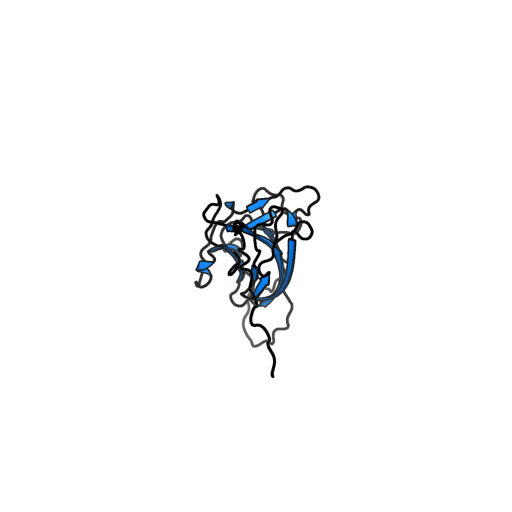TOM 1543 N N . ILE A 1 205 ? 5.117 7.650 5.557 1.00 88.94 205 ILE A N 1
ATOM 1544 C CA . ILE A 1 205 ? 5.533 8.902 6.194 1.00 88.94 205 ILE A CA 1
ATOM 1545 C C . ILE A 1 205 ? 7.065 8.940 6.278 1.00 88.94 205 ILE A C 1
ATOM 1547 O O . ILE A 1 205 ? 7.714 8.000 6.733 1.00 88.94 205 ILE A O 1
ATOM 1551 N N . GLY A 1 206 ? 7.665 10.045 5.825 1.00 71.94 206 GLY A N 1
ATOM 1552 C CA . GLY A 1 206 ? 9.125 10.211 5.765 1.00 71.94 206 GLY A CA 1
ATOM 1553 C C . GLY A 1 206 ? 9.795 9.605 4.520 1.00 71.94 206 GLY A C 1
ATOM 1554 O O . GLY A 1 206 ? 11.002 9.787 4.330 1.00 71.94 206 GLY A O 1
ATOM 1555 N N . GLY A 1 207 ? 9.033 8.931 3.652 1.00 62.22 207 GLY A N 1
ATOM 1556 C CA . GLY A 1 207 ? 9.431 8.615 2.276 1.00 62.22 207 GLY A CA 1
ATOM 1557 C C . GLY A 1 207 ? 9.499 9.855 1.387 1.00 62.22 207 GLY A C 1
ATOM 1558 O O . GLY A 1 207 ? 8.869 10.873 1.683 1.00 62.22 207 GLY A O 1
ATOM 1559 N N . THR A 1 208 ? 10.313 9.791 0.328 1.00 53.91 208 THR A N 1
ATOM 1560 C CA . THR A 1 208 ? 10.423 10.847 -0.697 1.00 53.91 208 THR A CA 1
ATOM 1561 C C . THR A 1 208 ? 10.725 10.252 -2.057 1.00 53.91 208 THR A C 1
ATOM 1563 O O . THR A 1 208 ? 11.799 9.615 -2.141 1.00 53.91 208 THR A O 1
#

Radius of gyration: 21.63 Å; Cα contacts (8 Å, |Δi|>4): 465; chains: 1; bounding box: 85×48×52 Å

Sequence (208 aa):
MSLKNYFATTRSSARLTSGSFELREGVRRIRMIPRLGFIVAAFASLVGSATGALDTYINFQPGTATVPAGYIKDAGLGFSATRGFGWVREDSLANATATPLDVSKNARNRARAGIDPRLNTLIHMQLPSTSTGVYTPAAWEYTVPNGIYTVTVSVGDAPPYDSLHTTSVEGQLLIDRFQGTATKEFLQVTAEVTVEDGKLTVDAIGGT

pLDDT: mean 82.01, std 22.41, range [28.97, 98.81]